Protein AF-A0A7M5X649-F1 (afdb_monomer)

InterPro domains:
  IPR000626 Ubiquitin-like domain [PF00240] (3-74)
  IPR000626 Ubiquitin-like domain [PS50053] (1-76)
  IPR000626 Ubiquitin-like domain [SM00213] (1-72)
  IPR019956 Ubiquitin domain [PR00348] (11-31)
  IPR019956 Ubiquitin domain [PR00348] (32-52)
  IPR019956 Ubiquitin domain [PR00348] (53-74)
  IPR029071 Ubiquitin-like domain superfamily [SSF54236] (1-75)
  IPR050158 Ubiquitin and ubiquitin-like [PTHR10666] (1-77)

Secondary structure (DSSP, 8-state):
-EEEEEETTS-EEEEE--TT-BHHHHHHHHHHHH---GGGEEEEETTEEPPTT-BTTTTT--TT-EEEEEEPP--S-SS-----TTSHHHHHHHTSSGGG----HHHHHHHHHHSTT--SS---EEEE-GGGT--HHHHHHHHHHHHHHHHHHHHHSPTT---SEEEEEE-TTHHHHHHS-SSHHHHHHTTSSS-GGG-EEEEEEE---S--EEEE---TT-S-EEEEE-S-TTSSEE--EEEEETTTEEE-----TTEEEEESS-EEEE--EEES-EEEEEEE-TT--TTS-GGGEEESSTTSHHHHHHHHS-TT-

Solvent-accessible surface area (backbone atoms only — not comparable to full-atom values): 17734 Å² total; per-residue (Å²): 80,45,32,33,40,33,38,88,88,68,54,73,46,82,45,82,47,57,55,78,38,32,45,53,57,55,36,48,55,44,23,77,74,68,70,46,59,50,89,32,56,38,47,32,46,96,93,37,74,68,55,77,87,36,35,35,49,79,75,66,52,49,70,74,35,70,34,34,43,42,69,47,72,65,75,83,60,80,64,67,56,92,70,68,62,85,42,64,76,49,35,55,27,57,63,18,66,69,90,81,67,91,70,62,62,69,57,52,53,51,51,47,74,68,34,72,76,56,51,88,70,84,74,70,42,78,45,80,48,36,66,81,69,50,43,73,58,36,37,49,44,55,51,50,51,49,52,51,54,51,52,51,49,60,74,75,45,64,90,92,67,80,71,44,56,39,36,32,43,49,47,92,65,42,58,26,72,63,50,70,41,85,57,47,62,60,56,61,30,66,73,43,94,56,70,53,89,62,45,41,40,32,45,34,36,36,40,48,52,89,28,47,44,69,80,42,37,62,55,90,62,39,74,41,44,33,36,39,27,52,47,43,57,85,62,34,41,31,54,40,58,34,37,44,44,85,92,68,39,81,40,69,71,88,48,47,41,28,21,35,38,36,36,38,28,58,31,30,28,26,15,9,24,71,39,51,63,51,42,34,38,35,39,36,45,69,72,48,65,86,61,70,52,67,90,40,48,45,62,44,72,84,63,61,46,58,59,61,48,59,74,66,58,63,88,89,106

Organism: NCBI:txid252671

Nearest PDB structures (foldseek):
  7ooj-assembly1_A  TM=9.931E-01  e=3.220E-10  Homo sapiens
  2o6v-assembly3_D-2  TM=9.736E-01  e=3.421E-10  Homo sapiens
  5oe7-assembly1_B  TM=6.272E-01  e=1.300E-10  Homo sapiens
  6kbe-assembly1_G  TM=6.513E-01  e=2.240E-10  Homo sapiens
  4ksl-assembly11_V  TM=6.203E-01  e=4.628E-10  Homo sapiens

Sequence (317 aa):
MEIFIKTLTGKTIPLSVNPRNEVDDVKEMIFEKERTPVEIQRLVFAGKQLESGRTLSYYGIKDASTLHLVLRLRGMISNFSEYDISDPLIAFLMKGDVDSVEISEELLKKKMRECEGYLENSTLKFEHTGIKMLALREKRKLMGVADCVFSLQQIQGKPGSIRQDIKILLPNGSLQKITGSNTIEAKLKSHHSEPPEDLKVVLRRTAPTDGCLPWHVDGYYSRATVQYTLNDDREYKGGRLCFYTEDLGLYVPRRPAGTLSIHTKEMHGVSRLISGVRYVLFVVEPTNDLGGTTENIVDLASNNMLQSMLATMDDNI

Foldseek 3Di:
DWEWEAEPVGDIDIDDDDQFDWPQNVLVVCCVVPVDDSVQWFKAFPNDTGDGPDGNVNVVNDPHYYIYTDGRPPPQFDAFDDDPCVPLQFVCQQVQANPPDDDDLVSVVVVLVVAPPADQDWPKDKDQCDPVQADLVLLVLLVLVVVVVLVVCVVVDDPPPRRQKAKEWQPPCLSCLRRVDPCNLVVQQVPDPDDSVQKIKIKMKGFFHNGKFGWHWPDPQWQKKKKAWSAAPVQWTGQWKWWAHPVPGIDTDGHHHRMIIMGGGTTIMGGGTHGGMTIMMIITGPSDCVSPDVSRYHYCVPPVVSVVSSVVPPPPD

pLDDT: mean 85.0, std 13.7, range [31.5, 98.12]

Structure (mmCIF, N/CA/C/O backbone):
data_AF-A0A7M5X649-F1
#
_entry.id   AF-A0A7M5X649-F1
#
loop_
_atom_site.group_PDB
_atom_site.id
_atom_site.type_symbol
_atom_site.label_atom_id
_atom_site.label_alt_id
_atom_site.label_comp_id
_atom_site.label_asym_id
_atom_site.label_entity_id
_atom_site.label_seq_id
_atom_site.pdbx_PDB_ins_code
_atom_site.Cartn_x
_atom_site.Cartn_y
_atom_site.Cartn_z
_atom_site.occupancy
_atom_site.B_iso_or_equiv
_atom_site.auth_seq_id
_atom_site.auth_comp_id
_atom_site.auth_asym_id
_atom_site.auth_atom_id
_atom_site.pdbx_PDB_model_num
ATOM 1 N N . MET A 1 1 ? 34.781 10.071 -16.970 1.00 94.69 1 MET A N 1
ATOM 2 C CA . MET A 1 1 ? 34.322 10.530 -18.296 1.00 94.69 1 MET A CA 1
ATOM 3 C C . MET A 1 1 ? 33.028 11.283 -18.089 1.00 94.69 1 MET A C 1
ATOM 5 O O . MET A 1 1 ? 32.312 10.958 -17.147 1.00 94.69 1 MET A O 1
ATOM 9 N N . GLU A 1 2 ? 32.744 12.283 -18.907 1.00 96.75 2 GLU A N 1
ATOM 10 C CA . GLU A 1 2 ? 31.484 13.018 -18.840 1.00 96.75 2 GLU A CA 1
ATOM 11 C C . GLU A 1 2 ? 30.515 12.484 -19.895 1.00 96.75 2 GLU A C 1
ATOM 13 O O . GLU A 1 2 ? 30.897 12.255 -21.040 1.00 96.75 2 GLU A O 1
ATOM 18 N N . ILE A 1 3 ? 29.264 12.252 -19.507 1.00 98.12 3 ILE A N 1
ATOM 19 C CA . ILE A 1 3 ? 28.178 11.889 -20.422 1.00 98.12 3 ILE A CA 1
ATOM 20 C C . ILE A 1 3 ? 27.003 12.845 -20.237 1.00 98.12 3 ILE A C 1
ATOM 22 O O . ILE A 1 3 ? 26.853 13.490 -19.197 1.00 98.12 3 ILE A O 1
ATOM 26 N N . PHE A 1 4 ? 26.135 12.899 -21.241 1.00 97.75 4 PHE A N 1
ATOM 27 C CA . PHE A 1 4 ? 24.986 13.791 -21.261 1.00 97.75 4 PHE A CA 1
ATOM 28 C C . PHE A 1 4 ? 23.685 13.001 -21.274 1.00 97.75 4 PHE A C 1
ATOM 30 O O . PHE A 1 4 ? 23.472 12.151 -22.135 1.00 97.75 4 PHE A O 1
ATOM 37 N N . ILE A 1 5 ? 22.783 13.309 -20.346 1.00 97.69 5 ILE A N 1
ATOM 38 C CA . ILE A 1 5 ? 21.436 12.744 -20.316 1.00 97.69 5 ILE A CA 1
ATOM 39 C C . ILE A 1 5 ? 20.467 13.763 -20.901 1.00 97.69 5 ILE A C 1
ATOM 41 O O . ILE A 1 5 ? 20.282 14.845 -20.344 1.00 97.69 5 ILE A O 1
ATOM 45 N N . LYS A 1 6 ? 19.837 13.428 -22.025 1.00 96.62 6 LYS A N 1
ATOM 46 C CA . LYS A 1 6 ? 18.843 14.273 -22.684 1.00 96.62 6 LYS A CA 1
ATOM 47 C C . LYS A 1 6 ? 17.435 13.781 -22.378 1.00 96.62 6 LYS A C 1
ATOM 49 O O . LYS A 1 6 ? 17.071 12.657 -22.715 1.00 96.62 6 LYS A O 1
ATOM 54 N N . THR A 1 7 ? 16.639 14.641 -21.761 1.00 91.00 7 THR A N 1
ATOM 55 C CA . THR A 1 7 ? 15.225 14.384 -21.452 1.00 91.00 7 THR A CA 1
ATOM 56 C C . THR A 1 7 ? 14.327 14.613 -22.674 1.00 91.00 7 THR A C 1
ATOM 58 O O . THR A 1 7 ? 14.724 15.270 -23.642 1.00 91.00 7 THR A O 1
ATOM 61 N N . LEU A 1 8 ? 13.081 14.128 -22.616 1.00 84.00 8 LEU A N 1
ATOM 62 C CA . LEU A 1 8 ? 12.069 14.359 -23.659 1.00 84.00 8 LEU A CA 1
ATOM 63 C C . LEU A 1 8 ? 11.708 15.842 -23.853 1.00 84.00 8 LEU A C 1
ATOM 65 O O . LEU A 1 8 ? 11.335 16.235 -24.952 1.00 84.00 8 LEU A O 1
ATOM 69 N N . THR A 1 9 ? 11.852 16.674 -22.817 1.00 82.94 9 THR A N 1
ATOM 70 C CA . THR A 1 9 ? 11.620 18.128 -22.897 1.00 82.94 9 THR A CA 1
ATOM 71 C C . THR A 1 9 ? 12.809 18.887 -23.492 1.00 82.94 9 THR A C 1
ATOM 73 O O . THR A 1 9 ? 12.759 20.105 -23.635 1.00 82.94 9 THR A O 1
ATOM 76 N N . GLY A 1 10 ? 13.891 18.183 -23.840 1.00 85.88 10 GLY A N 1
ATOM 77 C CA . GLY A 1 10 ? 15.094 18.765 -24.429 1.00 85.88 10 GLY A CA 1
ATOM 78 C C . GLY A 1 10 ? 16.124 19.266 -23.416 1.00 85.88 10 GLY A C 1
ATOM 79 O O . GLY A 1 10 ? 17.194 19.698 -23.840 1.00 85.88 10 GLY A O 1
ATOM 80 N N . LYS A 1 11 ? 15.862 19.166 -22.102 1.00 92.44 11 LYS A N 1
ATOM 81 C CA . LYS A 1 11 ? 16.860 19.457 -21.057 1.00 92.44 11 LYS A CA 1
ATOM 82 C C . LYS A 1 11 ? 18.006 18.443 -21.122 1.00 92.44 11 LYS A C 1
ATOM 84 O O . LYS A 1 11 ? 17.744 17.240 -21.203 1.00 92.44 11 LYS A O 1
ATOM 89 N N . THR A 1 12 ? 19.241 18.936 -21.029 1.00 95.75 12 THR A N 1
ATOM 90 C CA . THR A 1 12 ? 20.475 18.138 -20.989 1.00 95.75 12 THR A CA 1
ATOM 91 C C . THR A 1 12 ? 21.100 18.207 -19.599 1.00 95.75 12 THR A C 1
ATOM 93 O O . THR A 1 12 ? 21.300 19.298 -19.069 1.00 95.75 12 THR A O 1
ATOM 96 N N . ILE A 1 13 ? 21.416 17.053 -19.016 1.00 95.62 13 ILE A N 1
ATOM 97 C CA . ILE A 1 13 ? 21.981 16.917 -17.670 1.00 95.62 13 ILE A CA 1
ATOM 98 C C . ILE A 1 13 ? 23.378 16.289 -17.792 1.00 95.62 13 ILE A C 1
ATOM 100 O O . ILE A 1 13 ? 23.480 15.168 -18.297 1.00 95.62 13 ILE A O 1
ATOM 104 N N . PRO A 1 14 ? 24.453 16.969 -17.356 1.00 96.69 14 PRO A N 1
ATOM 105 C CA . PRO A 1 14 ? 25.799 16.403 -17.373 1.00 96.69 14 PRO A CA 1
ATOM 106 C C . PRO A 1 14 ? 26.027 15.477 -16.171 1.00 96.69 14 PRO A C 1
ATOM 108 O O . PRO A 1 14 ? 25.720 15.840 -15.025 1.00 96.69 14 PRO A O 1
ATOM 111 N N . LEU A 1 15 ? 26.594 14.295 -16.422 1.00 97.12 15 LEU A N 1
ATOM 112 C CA . LEU A 1 15 ? 26.977 13.313 -15.405 1.00 97.12 15 LEU A CA 1
ATOM 113 C C . LEU A 1 15 ? 28.445 12.912 -15.554 1.00 97.12 15 LEU A C 1
ATOM 115 O O . LEU A 1 15 ? 28.897 12.566 -16.645 1.00 97.12 15 LEU A O 1
ATOM 119 N N . SER A 1 16 ? 29.166 12.903 -14.433 1.00 96.38 16 SER A N 1
ATOM 120 C CA . SER A 1 16 ? 30.518 12.352 -14.355 1.00 96.38 16 SER A CA 1
ATOM 121 C C . SER A 1 16 ? 30.424 10.879 -13.976 1.00 96.38 16 SER A C 1
ATOM 123 O O . SER A 1 16 ? 29.965 10.552 -12.886 1.00 96.38 16 SER A O 1
ATOM 125 N N . VAL A 1 17 ? 30.831 10.001 -14.889 1.00 96.25 17 VAL A N 1
ATOM 126 C CA . VAL A 1 17 ? 30.685 8.545 -14.761 1.00 96.25 17 VAL A CA 1
ATOM 127 C C . VAL A 1 17 ? 32.008 7.821 -15.019 1.00 96.25 17 VAL A C 1
ATOM 129 O O . VAL A 1 17 ? 32.941 8.341 -15.649 1.00 96.25 17 VAL A O 1
ATOM 132 N N . ASN A 1 18 ? 32.089 6.578 -14.561 1.00 95.69 18 ASN A N 1
ATOM 133 C CA . ASN A 1 18 ? 33.138 5.620 -14.882 1.00 95.69 18 ASN A CA 1
ATOM 134 C C . ASN A 1 18 ? 32.638 4.652 -15.976 1.00 95.69 18 ASN A C 1
ATOM 136 O O . ASN A 1 18 ? 31.509 4.185 -15.885 1.00 95.69 18 ASN A O 1
ATOM 140 N N . PRO A 1 19 ? 33.447 4.269 -16.986 1.00 93.88 19 PRO A N 1
ATOM 141 C CA . PRO A 1 19 ? 33.065 3.232 -17.955 1.00 93.88 19 PRO A CA 1
ATOM 142 C C . PRO A 1 19 ? 32.625 1.891 -17.343 1.00 93.88 19 PRO A C 1
ATOM 144 O O . PRO A 1 19 ? 31.923 1.122 -17.997 1.00 93.88 19 PRO A O 1
ATOM 147 N N . ARG A 1 20 ? 33.065 1.594 -16.113 1.00 94.38 20 ARG A N 1
ATOM 148 C CA . ARG A 1 20 ? 32.669 0.406 -15.347 1.00 94.38 20 ARG A CA 1
ATOM 149 C C . ARG A 1 20 ? 31.361 0.571 -14.582 1.00 94.38 20 ARG A C 1
ATOM 151 O O . ARG A 1 20 ? 30.883 -0.435 -14.080 1.00 94.38 20 ARG A O 1
ATOM 158 N N . ASN A 1 21 ? 30.814 1.785 -14.488 1.00 93.94 21 ASN A N 1
ATOM 159 C CA . ASN A 1 21 ? 29.506 1.964 -13.876 1.00 93.94 21 ASN A CA 1
ATOM 160 C C . ASN A 1 21 ? 28.467 1.142 -14.622 1.00 93.94 21 ASN A C 1
ATOM 162 O O . ASN A 1 21 ? 28.501 1.035 -15.856 1.00 93.94 21 ASN A O 1
ATOM 166 N N . GLU A 1 22 ? 27.560 0.575 -13.849 1.00 94.44 22 GLU A N 1
ATOM 167 C CA . GLU A 1 22 ? 26.392 -0.107 -14.360 1.00 94.44 22 GLU A CA 1
ATOM 168 C C . GLU A 1 22 ? 25.309 0.905 -14.733 1.00 94.44 22 GLU A C 1
ATOM 170 O O . GLU A 1 22 ? 25.333 2.078 -14.354 1.00 94.44 22 GLU A O 1
ATOM 175 N N . VAL A 1 23 ? 24.347 0.454 -15.530 1.00 94.31 23 VAL A N 1
ATOM 176 C CA . VAL A 1 23 ? 23.188 1.265 -15.913 1.00 94.31 23 VAL A CA 1
ATOM 177 C C . VAL A 1 23 ? 22.416 1.748 -14.684 1.00 94.31 23 VAL A C 1
ATOM 179 O O . VAL A 1 23 ? 21.881 2.856 -14.714 1.00 94.31 23 VAL A O 1
ATOM 182 N N . ASP A 1 24 ? 22.379 0.958 -13.612 1.00 89.88 24 ASP A N 1
ATOM 183 C CA . ASP A 1 24 ? 21.670 1.314 -12.384 1.00 89.88 24 ASP A CA 1
ATOM 184 C C . ASP A 1 24 ? 22.381 2.441 -11.616 1.00 89.88 24 ASP A C 1
ATOM 186 O O . ASP A 1 24 ? 21.712 3.405 -11.246 1.00 89.88 24 ASP A O 1
ATOM 190 N N . ASP A 1 25 ? 23.722 2.442 -11.553 1.00 92.12 25 ASP A N 1
ATOM 191 C CA . ASP A 1 25 ? 24.506 3.564 -11.002 1.00 92.12 25 ASP A CA 1
ATOM 192 C C . ASP A 1 25 ? 24.158 4.892 -11.699 1.00 92.12 25 ASP A C 1
ATOM 194 O O . ASP A 1 25 ? 23.991 5.938 -11.072 1.00 92.12 25 ASP A O 1
ATOM 198 N N . VAL A 1 26 ? 24.036 4.874 -13.033 1.00 95.94 26 VAL A N 1
ATOM 199 C CA . VAL A 1 26 ? 23.710 6.087 -13.800 1.00 95.94 26 VAL A CA 1
ATOM 200 C C . VAL A 1 26 ? 22.294 6.566 -13.500 1.00 95.94 26 VAL A C 1
ATOM 202 O O . VAL A 1 26 ? 22.069 7.774 -13.403 1.00 95.94 26 VAL A O 1
ATOM 205 N N . LYS A 1 27 ? 21.335 5.650 -13.334 1.00 92.88 27 LYS A N 1
ATOM 206 C CA . LYS A 1 27 ? 19.970 6.027 -12.952 1.00 92.88 27 LYS A CA 1
ATOM 207 C C . LYS A 1 27 ? 19.920 6.625 -11.544 1.00 92.88 27 LYS A C 1
ATOM 209 O O . LYS A 1 27 ? 19.175 7.584 -11.328 1.00 92.88 27 LYS A O 1
ATOM 214 N N . GLU A 1 28 ? 20.714 6.114 -10.604 1.00 87.06 28 GLU A N 1
ATOM 215 C CA . GLU A 1 28 ? 20.843 6.694 -9.261 1.00 87.06 28 GLU A CA 1
ATOM 216 C C . GLU A 1 28 ? 21.389 8.124 -9.322 1.00 87.06 28 GLU A C 1
ATOM 218 O O . GLU A 1 28 ? 20.784 9.037 -8.760 1.00 87.06 28 GLU A O 1
ATOM 223 N N . MET A 1 29 ? 22.439 8.371 -10.111 1.00 93.50 29 MET A N 1
ATOM 224 C CA . MET A 1 29 ? 22.968 9.728 -10.312 1.00 93.50 29 MET A CA 1
ATOM 225 C C . MET A 1 29 ? 21.927 10.688 -10.917 1.00 93.50 29 MET A C 1
ATOM 227 O O . MET A 1 29 ? 21.886 11.875 -10.582 1.00 93.50 29 MET A O 1
ATOM 231 N N . ILE A 1 30 ? 21.062 10.196 -11.812 1.00 92.69 30 ILE A N 1
ATOM 232 C CA . ILE A 1 30 ? 19.936 10.980 -12.345 1.00 92.69 30 ILE A CA 1
ATOM 233 C C . ILE A 1 30 ? 18.910 11.267 -11.243 1.00 92.69 30 ILE A C 1
ATOM 235 O O . ILE A 1 30 ? 18.407 12.388 -11.170 1.00 92.69 30 ILE A O 1
ATOM 239 N N . PHE A 1 31 ? 18.605 10.300 -10.373 1.00 80.94 31 PHE A N 1
ATOM 240 C CA . PHE A 1 31 ? 17.708 10.512 -9.237 1.00 80.94 31 PHE A CA 1
ATOM 241 C C . PHE A 1 31 ? 18.257 11.572 -8.275 1.00 80.94 31 PHE A C 1
ATOM 243 O O . PHE A 1 31 ? 17.518 12.470 -7.875 1.00 80.94 31 PHE A O 1
ATOM 250 N N . GLU A 1 32 ? 19.547 11.537 -7.953 1.00 79.38 32 GLU A N 1
ATOM 251 C CA . GLU A 1 32 ? 20.173 12.538 -7.084 1.00 79.38 32 GLU A CA 1
ATOM 252 C C . GLU A 1 32 ? 20.045 13.960 -7.646 1.00 79.38 32 GLU A C 1
ATOM 254 O O . GLU A 1 32 ? 19.743 14.899 -6.902 1.00 79.38 32 GLU A O 1
ATOM 259 N N . LYS A 1 33 ? 20.228 14.124 -8.964 1.00 87.00 33 LYS A N 1
ATOM 260 C CA . LYS A 1 33 ? 20.190 15.439 -9.622 1.00 87.00 33 LYS A CA 1
ATOM 261 C C . LYS A 1 33 ? 18.788 15.942 -9.938 1.00 87.00 33 LYS A C 1
ATOM 263 O O . LYS A 1 33 ? 18.499 17.119 -9.744 1.00 87.00 33 LYS A O 1
ATOM 268 N N . GLU A 1 34 ? 17.929 15.074 -10.453 1.00 84.75 34 GLU A N 1
ATOM 269 C CA . GLU A 1 34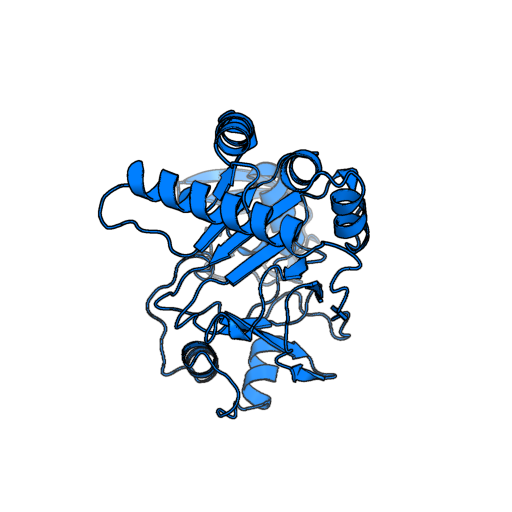 ? 16.630 15.455 -11.017 1.00 84.75 34 GLU A CA 1
ATOM 270 C C . GLU A 1 34 ? 15.448 14.985 -10.172 1.00 84.75 34 GLU A C 1
ATOM 272 O O . GLU A 1 34 ? 14.305 15.282 -10.512 1.00 84.75 34 GLU A O 1
ATOM 277 N N . ARG A 1 35 ? 15.694 14.224 -9.097 1.00 83.50 35 ARG A N 1
ATOM 278 C CA . ARG A 1 35 ? 14.656 13.617 -8.243 1.00 83.50 35 ARG A CA 1
ATOM 279 C C . ARG A 1 35 ? 13.652 12.765 -9.025 1.00 83.50 35 ARG A C 1
ATOM 281 O O . ARG A 1 35 ? 12.520 12.577 -8.596 1.00 83.50 35 ARG A O 1
ATOM 288 N N . THR A 1 36 ? 14.076 12.240 -10.175 1.00 76.81 36 THR A N 1
ATOM 289 C CA . THR A 1 36 ? 13.289 11.321 -11.002 1.00 76.81 36 THR A CA 1
ATOM 290 C C . THR A 1 36 ? 13.522 9.894 -10.505 1.00 76.81 36 THR A C 1
ATOM 292 O O . THR A 1 36 ? 14.663 9.439 -10.574 1.00 76.81 36 THR A O 1
ATOM 295 N N . PRO A 1 37 ? 12.499 9.174 -10.017 1.00 79.00 37 PRO A N 1
ATOM 296 C CA . PRO A 1 37 ? 12.681 7.827 -9.474 1.00 79.00 37 PRO A CA 1
ATOM 297 C C . PRO A 1 37 ? 13.295 6.848 -10.485 1.00 79.00 37 PRO A C 1
ATOM 299 O O . PRO A 1 37 ? 12.891 6.830 -11.647 1.00 79.00 37 PRO A O 1
ATOM 302 N N . VAL A 1 38 ? 14.287 6.062 -10.059 1.00 79.94 38 VAL A N 1
ATOM 303 C CA . VAL A 1 38 ? 15.105 5.147 -10.889 1.00 79.94 38 VAL A CA 1
ATOM 304 C C . VAL A 1 38 ? 14.250 4.194 -11.731 1.00 79.94 38 VAL A C 1
ATOM 306 O O . VAL A 1 38 ? 14.542 3.952 -12.901 1.00 79.94 38 VAL A O 1
ATOM 309 N N . GLU A 1 39 ? 13.151 3.707 -11.169 1.00 71.56 39 GLU A N 1
ATOM 310 C CA . GLU A 1 39 ? 12.237 2.730 -11.760 1.00 71.56 39 GLU A CA 1
ATOM 311 C C . GLU A 1 39 ? 11.442 3.273 -12.955 1.00 71.56 39 GLU A C 1
ATOM 313 O O . GLU A 1 39 ? 11.084 2.524 -13.872 1.00 71.56 39 GLU A O 1
ATOM 318 N N . ILE A 1 40 ? 11.197 4.587 -12.987 1.00 77.56 40 ILE A N 1
ATOM 319 C CA . ILE A 1 40 ? 10.569 5.229 -14.143 1.00 77.56 40 ILE A CA 1
ATOM 320 C C . ILE A 1 40 ? 11.603 5.660 -15.179 1.00 77.56 40 ILE A C 1
ATOM 322 O O . ILE A 1 40 ? 11.228 6.100 -16.262 1.00 77.56 40 ILE A O 1
ATOM 326 N N . GLN A 1 41 ? 12.900 5.523 -14.907 1.00 87.44 41 GLN A N 1
ATOM 327 C CA . GLN A 1 41 ? 13.933 5.895 -15.861 1.00 87.44 41 GLN A CA 1
ATOM 328 C C . GLN A 1 41 ? 14.178 4.772 -16.870 1.00 87.44 41 GLN A C 1
ATOM 330 O O . GLN A 1 41 ? 14.621 3.670 -16.544 1.00 87.44 41 GLN A O 1
ATOM 335 N N . ARG A 1 42 ? 13.954 5.072 -18.148 1.00 92.56 42 ARG A N 1
ATOM 336 C CA . ARG A 1 42 ? 14.418 4.258 -19.271 1.00 92.56 42 ARG A CA 1
ATOM 337 C C . ARG A 1 42 ? 15.526 5.011 -19.991 1.00 92.56 42 ARG A C 1
ATOM 339 O O . ARG A 1 42 ? 15.277 6.018 -20.649 1.00 92.56 42 ARG A O 1
ATOM 346 N N . LEU A 1 43 ? 16.743 4.489 -19.889 1.00 95.88 43 LEU A N 1
ATOM 347 C CA . LEU A 1 43 ? 17.886 5.004 -20.632 1.00 95.88 43 LEU A CA 1
ATOM 348 C C . LEU A 1 43 ? 17.968 4.329 -21.999 1.00 95.88 43 LEU A C 1
ATOM 350 O O . LEU A 1 43 ? 17.873 3.105 -22.110 1.00 95.88 43 LEU A O 1
ATOM 354 N N . VAL A 1 44 ? 18.125 5.143 -23.040 1.00 96.19 44 VAL A N 1
ATOM 355 C CA . VAL A 1 44 ? 18.257 4.698 -24.429 1.00 96.19 44 VAL A CA 1
ATOM 356 C C . VAL A 1 44 ? 19.535 5.276 -25.024 1.00 96.19 44 VAL A C 1
ATOM 358 O O . VAL A 1 44 ? 19.771 6.482 -24.955 1.00 96.19 44 VAL A O 1
ATOM 361 N N . PHE A 1 45 ? 20.342 4.424 -25.648 1.00 97.06 45 PHE A N 1
ATOM 362 C CA . PHE A 1 45 ? 21.555 4.816 -26.362 1.00 97.06 45 PHE A CA 1
ATOM 363 C C . PHE A 1 45 ? 21.614 4.113 -27.716 1.00 97.06 45 PHE A C 1
ATOM 365 O O . PHE A 1 45 ? 21.352 2.915 -27.803 1.00 97.06 45 PHE A O 1
ATOM 372 N N . ALA A 1 46 ? 21.926 4.857 -28.782 1.00 93.62 46 ALA A N 1
ATOM 373 C CA . ALA A 1 46 ? 22.000 4.331 -30.152 1.00 93.62 46 ALA A CA 1
ATOM 374 C C . ALA A 1 46 ? 20.773 3.479 -30.563 1.00 93.62 46 ALA A C 1
ATOM 376 O O . ALA A 1 46 ? 20.902 2.435 -31.199 1.00 93.62 46 ALA A O 1
ATOM 377 N N . GLY A 1 47 ? 19.572 3.902 -30.150 1.00 89.69 47 GLY A N 1
ATOM 378 C CA . GLY A 1 47 ? 18.314 3.201 -30.436 1.00 89.69 47 GLY A CA 1
ATOM 379 C C . GLY A 1 47 ? 18.056 1.942 -29.598 1.00 89.69 47 GLY A C 1
ATOM 380 O O . GLY A 1 47 ? 17.035 1.291 -29.799 1.00 89.69 47 GLY A O 1
ATOM 381 N N . LYS A 1 48 ? 18.934 1.597 -28.648 1.00 91.44 48 LYS A N 1
ATOM 382 C CA . LYS A 1 48 ? 18.774 0.448 -27.747 1.00 91.44 48 LYS A CA 1
ATOM 383 C C . LYS A 1 48 ? 18.463 0.902 -26.328 1.00 91.44 48 LYS A C 1
ATOM 385 O O . LYS A 1 48 ? 19.111 1.807 -25.804 1.00 91.44 48 LYS A O 1
ATOM 390 N N . GLN A 1 49 ? 17.484 0.252 -25.703 1.00 91.38 49 GLN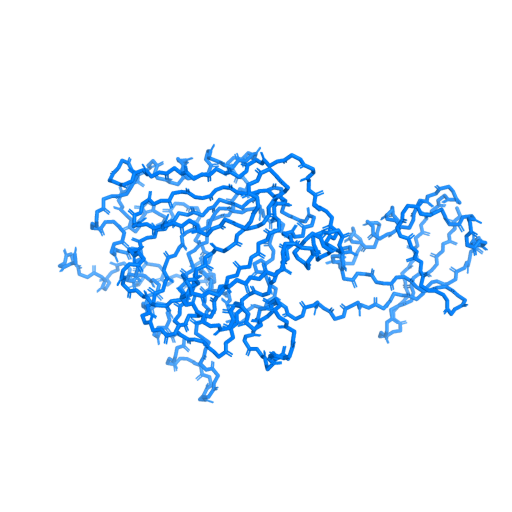 A N 1
ATOM 391 C CA . GLN A 1 49 ? 17.258 0.387 -24.268 1.00 91.38 49 GLN A CA 1
ATOM 392 C C . GLN A 1 49 ? 18.422 -0.262 -23.515 1.00 91.38 49 GLN A C 1
ATOM 394 O O . GLN A 1 49 ? 18.844 -1.366 -23.856 1.00 91.38 49 GLN A O 1
ATOM 399 N N . LEU A 1 50 ? 18.923 0.432 -22.498 1.00 94.12 50 LEU A N 1
ATOM 400 C CA . LEU A 1 50 ? 19.948 -0.099 -21.614 1.00 94.12 50 LEU A CA 1
ATOM 401 C C . LEU A 1 50 ? 19.312 -1.005 -20.549 1.00 94.12 50 LEU A C 1
ATOM 403 O O . LEU A 1 50 ? 18.251 -0.689 -20.004 1.00 94.12 50 LEU A O 1
ATOM 407 N N . GLU A 1 51 ? 19.955 -2.134 -20.276 1.00 87.00 51 GLU A N 1
ATOM 408 C CA . GLU A 1 51 ? 19.519 -3.156 -19.324 1.00 87.00 51 GLU A CA 1
ATOM 409 C C . GLU A 1 51 ? 20.246 -2.981 -17.988 1.00 87.00 51 GLU A C 1
ATOM 411 O O . GLU A 1 51 ? 21.422 -2.615 -17.958 1.00 87.00 51 GLU A O 1
ATOM 416 N N . SER A 1 52 ? 19.545 -3.254 -16.888 1.00 83.56 52 SER A N 1
ATOM 417 C CA . SER A 1 52 ? 20.127 -3.290 -15.541 1.00 83.56 52 SER A CA 1
ATOM 418 C C . SER A 1 52 ? 21.234 -4.349 -15.436 1.00 83.56 52 SER A C 1
ATOM 420 O O . SER A 1 52 ? 21.228 -5.339 -16.172 1.00 83.56 52 SER A O 1
ATOM 422 N N . GLY A 1 53 ? 22.225 -4.115 -14.572 1.00 81.38 53 GLY A N 1
ATOM 423 C CA . GLY A 1 53 ? 23.396 -4.996 -14.418 1.00 81.38 53 GLY A CA 1
ATOM 424 C C . GLY A 1 53 ? 24.409 -4.999 -15.580 1.00 81.38 53 GLY A C 1
ATOM 425 O O . GLY A 1 53 ? 25.360 -5.782 -15.582 1.00 81.38 53 GLY A O 1
ATOM 426 N N . ARG A 1 54 ? 24.228 -4.165 -16.616 1.00 92.25 54 ARG A N 1
ATOM 427 C CA . ARG A 1 54 ? 25.198 -3.996 -17.716 1.00 92.25 54 ARG A CA 1
ATOM 428 C C . ARG A 1 54 ? 26.014 -2.725 -17.524 1.00 92.25 54 ARG A C 1
ATOM 430 O O . ARG A 1 54 ? 25.481 -1.698 -17.120 1.00 92.25 54 ARG A O 1
ATOM 437 N N . THR A 1 55 ? 27.298 -2.770 -17.873 1.00 96.25 55 THR A N 1
ATOM 438 C CA . THR A 1 55 ? 28.188 -1.607 -17.760 1.00 96.25 55 THR A CA 1
ATOM 439 C C . THR A 1 55 ? 28.027 -0.631 -18.924 1.00 96.25 55 THR A C 1
ATOM 441 O O . THR A 1 55 ? 27.631 -1.000 -20.032 1.00 96.25 55 THR A O 1
ATOM 444 N N . LEU A 1 56 ? 28.428 0.626 -18.726 1.00 97.06 56 LEU A N 1
ATOM 445 C CA . LEU A 1 56 ? 28.499 1.611 -19.812 1.00 97.06 56 LEU A CA 1
ATOM 446 C C . LEU A 1 56 ? 29.446 1.169 -20.937 1.00 97.06 56 LEU A C 1
ATOM 448 O O . LEU A 1 56 ? 29.138 1.333 -22.121 1.00 97.06 56 LEU A O 1
ATOM 452 N N . SER A 1 57 ? 30.573 0.551 -20.578 1.00 95.44 57 SER A N 1
ATOM 453 C CA . SER A 1 57 ? 31.535 0.006 -21.539 1.00 95.44 57 SER A CA 1
ATOM 454 C C . SER A 1 57 ? 30.955 -1.110 -22.411 1.00 95.44 57 SER A C 1
ATOM 456 O O . SER A 1 57 ? 31.297 -1.176 -23.591 1.00 95.44 57 SER A O 1
ATOM 458 N N . TYR A 1 58 ? 30.045 -1.937 -21.881 1.00 94.88 58 TYR A N 1
ATOM 459 C CA . TYR A 1 58 ? 29.360 -2.988 -22.642 1.00 94.88 58 TYR A CA 1
ATOM 460 C C . TYR A 1 58 ? 28.549 -2.410 -23.810 1.00 94.88 58 TYR A C 1
ATOM 462 O O . TYR A 1 58 ? 28.551 -2.960 -24.909 1.00 94.88 58 TYR A O 1
ATOM 470 N N . TYR A 1 59 ? 27.921 -1.252 -23.602 1.00 95.44 59 TYR A N 1
ATOM 471 C CA . TYR A 1 59 ? 27.185 -0.532 -24.643 1.00 95.44 59 TYR A CA 1
ATOM 472 C C . TYR A 1 59 ? 28.065 0.371 -25.518 1.00 95.44 59 TYR A C 1
ATOM 474 O O . TYR A 1 59 ? 27.551 1.057 -26.402 1.00 95.44 59 TYR A O 1
ATOM 482 N N . GLY A 1 60 ? 29.382 0.391 -25.291 1.00 95.50 60 GLY A N 1
ATOM 483 C CA . GLY A 1 60 ? 30.309 1.256 -26.018 1.00 95.50 60 GLY A CA 1
ATOM 484 C C . GLY A 1 60 ? 30.103 2.746 -25.736 1.00 95.50 60 GLY A C 1
ATOM 485 O O . GLY A 1 60 ? 30.455 3.573 -26.577 1.00 95.50 60 GLY A O 1
ATOM 486 N N . ILE A 1 61 ? 29.531 3.092 -24.578 1.00 97.44 61 ILE A N 1
ATOM 487 C CA . ILE A 1 61 ? 29.325 4.478 -24.150 1.00 97.44 61 ILE A CA 1
ATOM 488 C C . ILE A 1 61 ? 30.683 5.075 -23.772 1.00 97.44 61 ILE A C 1
ATOM 490 O O . ILE A 1 61 ? 31.433 4.510 -22.973 1.00 97.44 61 ILE A O 1
ATOM 494 N N . LYS A 1 62 ? 31.005 6.216 -24.381 1.00 95.62 62 LYS A N 1
ATOM 495 C CA . LYS A 1 62 ? 32.285 6.924 -24.245 1.00 95.62 62 LYS A CA 1
ATOM 496 C C . LYS A 1 62 ? 32.083 8.321 -23.673 1.00 95.62 62 LYS A C 1
ATOM 498 O O . LYS A 1 62 ? 30.955 8.796 -23.550 1.00 95.62 62 LYS A O 1
ATOM 503 N N . ASP A 1 63 ? 33.193 8.989 -23.394 1.00 96.88 63 ASP A N 1
ATOM 504 C CA . ASP A 1 63 ? 33.209 10.415 -23.089 1.00 96.88 63 ASP A CA 1
ATOM 505 C C . ASP A 1 63 ? 32.420 11.224 -24.135 1.00 96.88 63 ASP A C 1
ATOM 507 O O . ASP A 1 63 ? 32.425 10.896 -25.325 1.00 96.88 63 ASP A O 1
ATOM 511 N N . ALA A 1 64 ? 31.680 12.222 -23.660 1.00 96.06 64 ALA A N 1
ATOM 512 C CA . ALA A 1 64 ? 30.738 13.056 -24.398 1.00 96.06 64 ALA A CA 1
ATOM 513 C C . ALA A 1 64 ? 29.551 12.325 -25.066 1.00 96.06 64 ALA A C 1
ATOM 515 O O . ALA A 1 64 ? 28.813 12.926 -25.853 1.00 96.06 64 ALA A O 1
ATOM 516 N N . SER A 1 65 ? 29.304 11.047 -24.753 1.00 97.44 65 SER A N 1
ATOM 517 C CA . SER A 1 65 ? 28.126 10.337 -25.273 1.00 97.44 65 SER A CA 1
ATOM 518 C C . SER A 1 65 ? 26.828 10.934 -24.732 1.00 97.44 65 SER A C 1
ATOM 520 O O . SER A 1 65 ? 26.742 11.309 -23.563 1.00 97.44 65 SER A O 1
ATOM 522 N N . THR A 1 66 ? 25.795 10.976 -25.576 1.00 97.44 66 THR A N 1
ATOM 523 C CA . THR A 1 66 ? 24.448 11.402 -25.176 1.00 97.44 66 THR A CA 1
ATOM 524 C C . THR A 1 66 ? 23.521 10.199 -25.050 1.00 97.44 66 THR A C 1
ATOM 526 O O . THR A 1 66 ? 23.304 9.477 -26.022 1.00 97.44 66 THR A O 1
ATOM 529 N N . LEU A 1 67 ? 22.956 10.003 -23.863 1.00 97.88 67 LEU A N 1
ATOM 530 C CA . LEU A 1 67 ? 21.899 9.037 -23.585 1.00 97.88 67 LEU A CA 1
ATOM 531 C C . LEU A 1 67 ? 20.562 9.777 -23.530 1.00 97.88 67 LEU A C 1
ATOM 533 O O . LEU A 1 67 ? 20.482 10.911 -23.060 1.00 97.88 67 LEU A O 1
ATOM 537 N N . HIS A 1 68 ? 19.494 9.124 -23.968 1.00 97.00 68 HIS A N 1
ATOM 538 C CA . HIS A 1 68 ? 18.144 9.658 -23.859 1.00 97.00 68 HIS A CA 1
ATOM 539 C C . HIS A 1 68 ? 17.454 9.086 -22.626 1.00 97.00 68 HIS A C 1
ATOM 541 O O . HIS A 1 68 ? 17.317 7.868 -22.502 1.00 97.00 68 HIS A O 1
ATOM 547 N N . LEU A 1 69 ? 17.001 9.970 -21.736 1.00 94.56 69 LEU A N 1
ATOM 548 C CA . LEU A 1 69 ? 16.110 9.620 -20.639 1.00 94.56 69 LEU A CA 1
ATOM 549 C C . LEU A 1 69 ? 14.672 9.709 -21.137 1.00 94.56 69 LEU A C 1
ATOM 551 O O . LEU A 1 69 ? 14.111 10.794 -21.313 1.00 94.56 69 LEU A O 1
ATOM 555 N N . VAL A 1 70 ? 14.085 8.541 -21.350 1.00 91.00 70 VAL A N 1
ATOM 556 C CA . VAL A 1 70 ? 12.653 8.382 -21.557 1.00 91.00 70 VAL A CA 1
ATOM 557 C C . VAL A 1 70 ? 12.072 7.971 -20.218 1.00 91.00 70 VAL A C 1
ATOM 559 O O . VAL A 1 70 ? 12.558 7.034 -19.589 1.00 91.00 70 VAL A O 1
ATOM 562 N N . LEU A 1 71 ? 11.033 8.656 -19.762 1.00 83.88 71 LEU A N 1
ATOM 563 C CA . LEU A 1 71 ? 10.313 8.164 -18.603 1.00 83.88 71 LEU A CA 1
ATOM 564 C C . LEU A 1 71 ? 9.433 7.013 -19.075 1.00 83.88 71 LEU A C 1
ATOM 566 O O . LEU A 1 71 ? 8.629 7.177 -19.996 1.00 83.88 71 LEU A O 1
ATOM 570 N N . ARG A 1 72 ? 9.584 5.839 -18.459 1.00 70.81 72 ARG A N 1
ATOM 571 C CA . ARG A 1 72 ? 8.485 4.883 -18.451 1.00 70.81 72 ARG A CA 1
ATOM 572 C C . ARG A 1 72 ? 7.311 5.672 -17.889 1.00 70.81 72 ARG A C 1
ATOM 574 O O . ARG A 1 72 ? 7.430 6.301 -16.835 1.00 70.81 72 ARG A O 1
ATOM 581 N N . LEU A 1 73 ? 6.187 5.664 -18.604 1.00 48.75 73 LEU A N 1
ATOM 582 C CA . LEU A 1 73 ? 4.927 5.924 -17.929 1.00 48.75 73 LEU A CA 1
ATOM 583 C C . LEU A 1 73 ? 4.984 5.029 -16.698 1.00 48.75 73 LEU A C 1
ATOM 585 O O . LEU A 1 73 ? 5.280 3.837 -16.857 1.00 48.75 73 LEU A O 1
ATOM 589 N N . ARG A 1 74 ? 4.805 5.608 -15.498 1.00 49.34 74 ARG A N 1
ATOM 590 C CA . ARG A 1 74 ? 4.451 4.819 -14.316 1.00 49.34 74 ARG A CA 1
ATOM 591 C C . ARG A 1 74 ? 3.539 3.739 -14.872 1.00 49.34 74 ARG A C 1
ATOM 593 O O . ARG A 1 74 ? 2.560 4.114 -15.527 1.00 49.34 74 ARG A O 1
ATOM 600 N N . GLY A 1 75 ? 3.884 2.450 -14.739 1.00 40.97 75 GLY A N 1
ATOM 601 C CA . GLY A 1 75 ? 2.851 1.430 -14.914 1.00 40.97 75 GLY A CA 1
ATOM 602 C C . GLY A 1 75 ? 1.699 1.989 -14.107 1.00 40.97 75 GLY A C 1
ATOM 603 O O . GLY A 1 75 ? 1.961 2.352 -12.963 1.00 40.97 75 GLY A O 1
ATOM 604 N N . MET A 1 76 ? 0.594 2.351 -14.767 1.00 31.50 76 MET A N 1
ATOM 605 C CA . MET A 1 76 ? -0.364 3.300 -14.212 1.00 31.50 76 MET A CA 1
ATOM 606 C C . MET A 1 76 ? -0.847 2.716 -12.896 1.00 31.50 76 MET A C 1
ATOM 608 O O . MET A 1 76 ? -1.721 1.861 -12.853 1.00 31.50 76 MET A O 1
ATOM 612 N N . ILE A 1 77 ? -0.211 3.128 -11.815 1.00 37.91 77 ILE A N 1
ATOM 613 C CA . ILE A 1 77 ? -0.558 2.753 -10.473 1.00 37.91 77 ILE A CA 1
ATOM 614 C C . ILE A 1 77 ? -0.951 4.078 -9.877 1.00 37.91 77 ILE A C 1
ATOM 616 O O . ILE A 1 77 ? -0.130 4.988 -9.746 1.00 37.91 77 ILE A O 1
ATOM 620 N N . SER A 1 78 ? -2.246 4.133 -9.569 1.00 35.06 78 SER A N 1
ATOM 621 C CA . SER A 1 78 ? -2.959 5.119 -8.753 1.00 35.06 78 SER A CA 1
ATOM 622 C C . SER A 1 78 ? -4.071 5.878 -9.474 1.00 35.06 78 SER A C 1
ATOM 624 O O . SER A 1 78 ? -4.313 7.024 -9.130 1.00 35.06 78 SER A O 1
ATOM 626 N N . ASN A 1 79 ? -4.779 5.267 -10.429 1.00 34.53 79 ASN A N 1
ATOM 627 C CA . ASN A 1 79 ? -6.207 5.527 -10.648 1.00 34.53 79 ASN A CA 1
ATOM 628 C C . ASN A 1 79 ? -6.832 4.297 -11.318 1.00 34.53 79 ASN A C 1
ATOM 630 O O . ASN A 1 79 ? -6.264 3.757 -12.265 1.00 34.53 79 ASN A O 1
ATOM 634 N N . PHE A 1 80 ? -7.988 3.868 -10.817 1.00 41.34 80 PHE A N 1
ATOM 635 C CA . PHE A 1 80 ? -8.836 2.844 -11.428 1.00 41.34 80 PHE A CA 1
ATOM 636 C C . PHE A 1 80 ? -9.085 3.210 -12.898 1.00 41.34 80 PHE A C 1
ATOM 638 O O . PHE A 1 80 ? -9.842 4.132 -13.176 1.00 41.34 80 PHE A O 1
ATOM 645 N N . SER A 1 81 ? -8.385 2.571 -13.832 1.00 41.91 81 SER A N 1
ATOM 646 C CA . SER A 1 81 ? -8.547 2.792 -15.274 1.00 41.91 81 SER A CA 1
ATOM 647 C C . SER A 1 81 ? -8.692 1.446 -15.973 1.00 41.91 81 SER A C 1
ATOM 649 O O . SER A 1 81 ? -8.274 0.428 -15.425 1.00 41.91 81 SER A O 1
ATOM 651 N N . GLU A 1 82 ? -9.379 1.459 -17.118 1.00 47.56 82 GLU A N 1
ATOM 652 C CA . GLU A 1 82 ? -9.891 0.292 -17.844 1.00 47.56 82 GLU A CA 1
ATOM 653 C C . GLU A 1 82 ? -8.841 -0.813 -17.986 1.00 47.56 82 GLU A C 1
ATOM 655 O O . GLU A 1 82 ? -7.854 -0.698 -18.710 1.00 47.56 82 GLU A O 1
ATOM 660 N N . TYR A 1 83 ? -9.058 -1.888 -17.241 1.00 60.47 83 TYR A N 1
ATOM 661 C CA . TYR A 1 83 ? -8.197 -3.052 -17.242 1.00 60.47 83 TYR A CA 1
ATOM 662 C C . TYR A 1 83 ? -8.557 -3.982 -18.399 1.00 60.47 83 TYR A C 1
ATOM 664 O O . TYR A 1 83 ? -9.737 -4.251 -18.633 1.00 60.47 83 TYR A O 1
ATOM 672 N N . ASP A 1 84 ? -7.545 -4.543 -19.062 1.00 66.81 84 ASP A N 1
ATOM 673 C CA . ASP A 1 84 ? -7.751 -5.668 -19.967 1.00 66.81 84 ASP A CA 1
ATOM 674 C C . ASP A 1 84 ? -8.128 -6.911 -19.151 1.00 66.81 84 ASP A C 1
ATOM 676 O O . ASP A 1 84 ? -7.284 -7.626 -18.611 1.00 66.81 84 ASP A O 1
ATOM 680 N N . ILE A 1 85 ? -9.433 -7.149 -19.038 1.00 71.88 85 ILE A N 1
ATOM 681 C CA . ILE A 1 85 ? -9.997 -8.313 -18.348 1.00 71.88 85 ILE A CA 1
ATOM 682 C C . ILE A 1 85 ? -9.687 -9.639 -19.058 1.00 71.88 85 ILE A C 1
ATOM 684 O O . ILE A 1 85 ? -10.059 -10.688 -18.536 1.00 71.88 85 ILE A O 1
ATOM 688 N N . SER A 1 86 ? -9.039 -9.620 -20.230 1.00 79.25 86 SER A N 1
ATOM 689 C CA . SER A 1 86 ? -8.518 -10.838 -20.851 1.00 79.25 86 SER A CA 1
ATOM 690 C C . SER A 1 86 ? -7.241 -11.349 -20.175 1.00 79.25 86 SER A C 1
ATOM 692 O O . SER A 1 86 ? -6.973 -12.548 -20.253 1.00 79.25 86 SER A O 1
ATOM 694 N N . ASP A 1 87 ? -6.497 -10.498 -19.448 1.00 86.00 87 ASP A N 1
ATOM 695 C CA . ASP A 1 87 ? -5.390 -10.939 -18.593 1.00 86.00 87 ASP A CA 1
ATOM 696 C C . ASP A 1 87 ? -5.953 -11.681 -17.364 1.00 86.00 87 ASP A C 1
ATOM 698 O O . ASP A 1 87 ? -6.622 -11.061 -16.526 1.00 86.00 87 ASP A O 1
ATOM 702 N N . PRO A 1 88 ? -5.665 -12.986 -17.185 1.00 89.19 88 PRO A N 1
ATOM 703 C CA . PRO A 1 88 ? -6.187 -13.754 -16.059 1.00 89.19 88 PRO A CA 1
ATOM 704 C C . PRO A 1 88 ? -5.767 -13.210 -14.683 1.00 89.19 88 PRO A C 1
ATOM 706 O O . PRO A 1 88 ? -6.537 -13.323 -13.727 1.00 89.19 88 PRO A O 1
ATOM 709 N N . LEU A 1 89 ? -4.583 -12.591 -14.566 1.00 89.62 89 LEU A N 1
ATOM 710 C CA . LEU A 1 89 ? -4.094 -11.984 -13.319 1.00 89.62 89 LEU A CA 1
ATOM 711 C C . LEU A 1 89 ? -4.936 -10.780 -12.913 1.00 89.62 89 LEU A C 1
ATOM 713 O O . LEU A 1 89 ? -5.212 -10.580 -11.726 1.00 89.62 89 LEU A O 1
ATOM 717 N N . ILE A 1 90 ? -5.353 -9.989 -13.898 1.00 88.88 90 ILE A N 1
ATOM 718 C CA . ILE A 1 90 ? -6.193 -8.820 -13.677 1.00 88.88 90 ILE A CA 1
ATOM 719 C C . ILE A 1 90 ? -7.652 -9.232 -13.502 1.00 88.88 90 ILE A C 1
ATOM 721 O O . ILE A 1 90 ? -8.303 -8.770 -12.567 1.00 88.88 90 ILE A O 1
ATOM 725 N N . ALA A 1 91 ? -8.152 -10.156 -14.324 1.00 88.06 91 ALA A N 1
ATOM 726 C CA . ALA A 1 91 ? -9.495 -10.715 -14.196 1.00 88.06 91 ALA A CA 1
ATOM 727 C C . ALA A 1 91 ? -9.743 -11.290 -12.793 1.00 88.06 91 ALA A C 1
ATOM 729 O O . ALA A 1 91 ? -10.805 -11.069 -12.207 1.00 88.06 91 ALA A O 1
ATOM 730 N N . PHE A 1 92 ? -8.744 -11.973 -12.227 1.00 90.62 92 PHE A N 1
ATOM 731 C CA . PHE A 1 92 ? -8.769 -12.467 -10.854 1.00 90.62 92 PHE A CA 1
ATOM 732 C C . PHE A 1 92 ? -9.000 -11.340 -9.837 1.00 90.62 92 PHE A C 1
ATOM 734 O O . PHE A 1 92 ? -9.923 -11.416 -9.026 1.00 90.62 92 PHE A O 1
ATOM 741 N N . LEU A 1 93 ? -8.219 -10.258 -9.909 1.00 91.12 93 LEU A N 1
ATOM 742 C CA . LEU A 1 93 ? -8.356 -9.127 -8.989 1.00 91.12 93 LEU A CA 1
ATOM 743 C C . LEU A 1 93 ? -9.663 -8.351 -9.216 1.00 91.12 93 LEU A C 1
ATOM 745 O O . LEU A 1 93 ? -10.265 -7.855 -8.264 1.00 91.12 93 LEU A O 1
ATOM 749 N N . MET A 1 94 ? -10.144 -8.266 -10.455 1.00 89.19 94 MET A N 1
ATOM 750 C CA . MET A 1 94 ? -11.375 -7.554 -10.804 1.00 89.19 94 MET A CA 1
ATOM 751 C C . MET A 1 94 ? -12.651 -8.216 -10.267 1.00 89.19 94 MET A C 1
ATOM 753 O O . MET A 1 94 ? -13.657 -7.524 -10.099 1.00 89.19 94 MET A O 1
ATOM 757 N N . LYS A 1 95 ? -12.622 -9.515 -9.937 1.00 87.00 95 LYS A N 1
ATOM 758 C CA . LYS A 1 95 ? -13.768 -10.235 -9.348 1.00 87.00 95 LYS A CA 1
ATOM 759 C C . LYS A 1 95 ? -14.079 -9.850 -7.895 1.00 87.00 95 LYS A C 1
ATOM 761 O O . LYS A 1 95 ? -15.166 -10.151 -7.411 1.00 87.00 95 LYS A O 1
ATOM 766 N N . GLY A 1 96 ? -13.165 -9.164 -7.207 1.00 83.75 96 GLY A N 1
ATOM 767 C CA . GLY A 1 96 ? -13.373 -8.678 -5.842 1.00 83.75 96 GLY A CA 1
ATOM 768 C C . GLY A 1 96 ? -13.224 -9.767 -4.777 1.00 83.75 96 GLY A C 1
ATOM 769 O O . GLY A 1 96 ? -12.168 -9.844 -4.150 1.00 83.75 96 GLY A O 1
ATOM 770 N N . ASP A 1 97 ? -14.252 -10.585 -4.537 1.00 78.62 97 ASP A N 1
ATOM 771 C CA . ASP A 1 97 ? -14.207 -11.646 -3.519 1.00 78.62 97 ASP A CA 1
ATOM 772 C C . ASP A 1 97 ? -13.584 -12.928 -4.099 1.00 78.62 97 ASP A C 1
ATOM 774 O O . ASP A 1 97 ? -14.141 -13.602 -4.962 1.00 78.62 97 ASP A O 1
ATOM 778 N N . VAL A 1 98 ? -12.381 -13.244 -3.625 1.00 62.88 98 VAL A N 1
ATOM 779 C CA . VAL A 1 98 ? -11.427 -14.181 -4.245 1.00 62.88 98 VAL A CA 1
ATOM 780 C C . VAL A 1 98 ? -11.667 -15.665 -3.900 1.00 62.88 98 VAL A C 1
ATOM 782 O O . VAL A 1 98 ? -10.883 -16.527 -4.268 1.00 62.88 98 VAL A O 1
ATOM 785 N N . ASP A 1 99 ? -12.769 -16.034 -3.250 1.00 59.41 99 ASP A N 1
ATOM 786 C CA . ASP A 1 99 ? -12.924 -17.414 -2.742 1.00 59.41 99 ASP A CA 1
ATOM 787 C C . ASP A 1 99 ? -13.296 -18.460 -3.817 1.00 59.41 99 ASP A C 1
ATOM 789 O O . ASP A 1 99 ? -13.405 -19.641 -3.510 1.00 59.41 99 ASP A O 1
ATOM 793 N N . SER A 1 100 ? -13.507 -18.052 -5.075 1.00 55.97 100 SER A N 1
ATOM 794 C CA . SER A 1 100 ? -14.124 -18.899 -6.116 1.00 55.97 100 SER A CA 1
ATOM 795 C C . SER A 1 100 ? -13.348 -18.988 -7.434 1.00 55.97 100 SER A C 1
ATOM 797 O O . SER A 1 100 ? -13.875 -19.484 -8.431 1.00 55.97 100 SER A O 1
ATOM 799 N N . VAL A 1 101 ? -12.119 -18.470 -7.484 1.00 61.94 101 VAL A N 1
ATOM 800 C CA . VAL A 1 101 ? -11.396 -18.279 -8.747 1.00 61.94 101 VAL A CA 1
ATOM 801 C C . VAL A 1 101 ? -9.994 -18.820 -8.611 1.00 61.94 101 VAL A C 1
ATOM 803 O O . VAL A 1 101 ? -9.146 -18.216 -7.962 1.00 61.94 101 VAL A O 1
ATOM 806 N N . GLU A 1 102 ? -9.747 -19.947 -9.261 1.00 73.56 102 GLU A N 1
ATOM 807 C CA . GLU A 1 102 ? -8.396 -20.458 -9.410 1.00 73.56 102 GLU A CA 1
ATOM 808 C C . GLU A 1 102 ? -7.650 -19.620 -10.448 1.00 73.56 102 GLU A C 1
ATOM 810 O O . GLU A 1 102 ? -8.162 -19.301 -11.524 1.00 73.56 102 GLU A O 1
ATOM 815 N N . ILE A 1 103 ? -6.427 -19.244 -10.100 1.00 85.88 103 ILE A N 1
ATOM 816 C CA . ILE A 1 103 ? -5.470 -18.625 -11.002 1.00 85.88 103 ILE A CA 1
ATOM 817 C C . ILE A 1 103 ? -4.272 -19.556 -11.120 1.00 85.88 103 ILE A C 1
ATOM 819 O O . ILE A 1 103 ? -3.851 -20.159 -10.134 1.00 85.88 103 ILE A O 1
ATOM 823 N N . SER A 1 104 ? -3.732 -19.686 -12.332 1.00 89.69 104 SER A N 1
ATOM 824 C CA . SER A 1 104 ? -2.575 -20.546 -12.563 1.00 89.69 104 SER A CA 1
ATOM 825 C C . SER A 1 104 ? -1.383 -20.071 -11.734 1.00 89.69 104 SER A C 1
ATOM 827 O O . SER A 1 104 ? -0.930 -18.928 -11.855 1.00 89.69 104 SER A O 1
ATOM 829 N N . GLU A 1 105 ? -0.845 -20.980 -10.927 1.00 90.69 105 GLU A N 1
ATOM 830 C CA . GLU A 1 105 ? 0.377 -20.746 -10.168 1.00 90.69 105 GLU A CA 1
ATOM 831 C C . GLU A 1 105 ? 1.556 -20.435 -11.101 1.00 90.69 105 GLU A C 1
ATOM 833 O O . GLU A 1 105 ? 2.370 -19.569 -10.801 1.00 90.69 105 GLU A O 1
ATOM 838 N N . GLU A 1 106 ? 1.623 -21.058 -12.282 1.00 92.19 106 GLU A N 1
ATOM 839 C CA . GLU A 1 106 ? 2.662 -20.776 -13.281 1.00 92.19 106 GLU A CA 1
ATOM 840 C C . GLU A 1 106 ? 2.611 -19.324 -13.767 1.00 92.19 106 GLU A C 1
ATOM 842 O O . GLU A 1 106 ? 3.656 -18.700 -13.976 1.00 92.19 106 GLU A O 1
ATOM 847 N N . LEU A 1 107 ? 1.403 -18.769 -13.912 1.00 92.06 107 LEU A N 1
ATOM 848 C CA . LEU A 1 107 ? 1.203 -17.382 -14.321 1.00 92.06 107 LEU A CA 1
ATOM 849 C C . LEU A 1 107 ? 1.635 -16.411 -13.216 1.00 92.06 107 LEU A C 1
ATOM 851 O O . LEU A 1 107 ? 2.310 -15.423 -13.504 1.00 92.06 107 LEU A O 1
ATOM 855 N N . LEU A 1 108 ? 1.318 -16.724 -11.956 1.00 92.44 108 LEU A N 1
ATOM 856 C CA . LEU A 1 108 ? 1.781 -15.961 -10.794 1.00 92.44 108 LEU A CA 1
ATOM 857 C C . LEU A 1 108 ? 3.308 -16.022 -10.644 1.00 92.44 108 LEU A C 1
ATOM 859 O O . LEU A 1 108 ? 3.939 -14.978 -10.499 1.00 92.44 108 LEU A O 1
ATOM 863 N N . LYS A 1 109 ? 3.920 -17.206 -10.788 1.00 91.50 109 LYS A N 1
ATOM 864 C CA . LYS A 1 109 ? 5.385 -17.377 -10.800 1.00 91.50 109 LYS A CA 1
ATOM 865 C C . LYS A 1 109 ? 6.038 -16.570 -11.911 1.00 91.50 109 LYS A C 1
ATOM 867 O O . LYS A 1 109 ? 7.056 -15.919 -11.691 1.00 91.50 109 LYS A O 1
ATOM 872 N N . LYS A 1 110 ? 5.467 -16.610 -13.118 1.00 90.62 110 LYS A N 1
ATOM 873 C CA . LYS A 1 110 ? 5.961 -15.816 -14.246 1.00 90.62 110 LYS A CA 1
ATOM 874 C C . LYS A 1 110 ? 5.889 -14.324 -13.926 1.00 90.62 110 LYS A C 1
ATOM 876 O O . LYS A 1 110 ? 6.901 -13.648 -14.067 1.00 90.62 110 LYS A O 1
ATOM 881 N N . LYS A 1 111 ? 4.741 -13.837 -13.445 1.00 89.69 111 LYS A N 1
ATOM 882 C CA . LYS A 1 111 ? 4.559 -12.426 -13.089 1.00 89.69 111 LYS A CA 1
ATOM 883 C C . LYS A 1 111 ? 5.520 -11.976 -11.992 1.00 89.69 111 LYS A C 1
ATOM 885 O O . LYS A 1 111 ? 6.097 -10.903 -12.102 1.00 89.69 111 LYS A O 1
ATOM 890 N N . MET A 1 112 ? 5.729 -12.809 -10.979 1.00 88.62 112 MET A N 1
ATOM 891 C CA . MET A 1 112 ? 6.663 -12.539 -9.888 1.00 88.62 112 MET A CA 1
ATOM 892 C C . MET A 1 112 ? 8.101 -12.391 -10.396 1.00 88.62 112 MET A C 1
ATOM 894 O O . MET A 1 112 ? 8.771 -11.440 -10.014 1.00 88.62 112 MET A O 1
ATOM 898 N N . ARG A 1 113 ? 8.553 -13.252 -11.321 1.00 84.81 113 ARG A N 1
ATOM 899 C CA . ARG A 1 113 ? 9.878 -13.119 -11.962 1.00 84.81 113 ARG A CA 1
ATOM 900 C C . ARG A 1 113 ? 10.015 -11.873 -12.841 1.00 84.81 113 ARG A C 1
ATOM 902 O O . ARG A 1 113 ? 11.128 -11.422 -13.083 1.00 84.81 113 ARG A O 1
ATOM 909 N N . GLU A 1 114 ? 8.906 -11.340 -13.348 1.00 85.31 114 GLU A N 1
ATOM 910 C CA . GLU A 1 114 ? 8.876 -10.077 -14.097 1.00 85.31 114 GLU A CA 1
ATOM 911 C C . GLU A 1 114 ? 8.855 -8.846 -13.174 1.00 85.31 114 GLU A C 1
ATOM 913 O O . GLU A 1 114 ? 9.162 -7.740 -13.623 1.00 85.31 114 GLU A O 1
ATOM 918 N N . CYS A 1 115 ? 8.482 -9.007 -11.900 1.00 80.00 115 CYS A N 1
ATOM 919 C CA . CYS A 1 115 ? 8.526 -7.934 -10.916 1.00 80.00 115 CYS A CA 1
ATOM 920 C C . CYS A 1 115 ? 9.970 -7.698 -10.453 1.00 80.00 115 CYS A C 1
ATOM 922 O O . CYS A 1 115 ? 10.544 -8.484 -9.702 1.00 80.00 115 CYS A O 1
ATOM 924 N N . GLU A 1 116 ? 10.546 -6.573 -10.877 1.00 67.69 116 GLU A N 1
ATOM 925 C CA . GLU A 1 116 ? 11.839 -6.096 -10.380 1.00 67.69 116 GLU A CA 1
ATOM 926 C C . GLU A 1 116 ? 11.784 -5.901 -8.846 1.00 67.69 116 GLU A C 1
ATOM 928 O O . GLU A 1 116 ? 10.827 -5.335 -8.314 1.00 67.69 116 GLU A O 1
ATOM 933 N N . GLY A 1 117 ? 12.811 -6.369 -8.127 1.00 68.81 117 GLY A N 1
ATOM 934 C CA . GLY A 1 117 ? 12.957 -6.156 -6.680 1.00 68.81 117 GLY A CA 1
ATOM 935 C C . GLY A 1 117 ? 12.297 -7.192 -5.763 1.00 68.81 117 GLY A C 1
ATOM 936 O O . GLY A 1 117 ? 12.345 -7.001 -4.551 1.00 68.81 117 GLY A O 1
ATOM 937 N N . TYR A 1 118 ? 11.714 -8.270 -6.298 1.00 74.88 118 TYR A N 1
ATOM 938 C CA . TYR A 1 118 ? 11.241 -9.416 -5.507 1.00 74.88 118 TYR A CA 1
ATOM 939 C C . TYR A 1 118 ? 12.362 -10.034 -4.641 1.00 74.88 118 TYR A C 1
ATOM 941 O O . TYR A 1 118 ? 13.523 -10.074 -5.051 1.00 74.88 118 TYR A O 1
ATOM 949 N N . LEU A 1 119 ? 12.000 -10.533 -3.452 1.00 70.88 119 LEU A N 1
ATOM 950 C CA . LEU A 1 119 ? 12.889 -11.276 -2.552 1.00 70.88 119 LEU A CA 1
ATOM 951 C C . LEU A 1 119 ? 12.532 -12.763 -2.529 1.00 70.88 119 LEU A C 1
ATOM 953 O O . LEU A 1 119 ? 11.388 -13.102 -2.241 1.00 70.88 119 LEU A O 1
ATOM 957 N N . GLU A 1 120 ? 13.531 -13.630 -2.732 1.00 68.38 120 GLU A N 1
ATOM 958 C CA . GLU A 1 120 ? 13.363 -15.093 -2.694 1.00 68.38 120 GLU A CA 1
ATOM 959 C C . GLU A 1 120 ? 12.674 -15.568 -1.403 1.00 68.38 120 GLU A C 1
ATOM 961 O O . GLU A 1 120 ? 11.714 -16.330 -1.464 1.00 68.38 120 GLU A O 1
ATOM 966 N N . ASN A 1 121 ? 13.093 -15.044 -0.244 1.00 79.56 121 ASN A N 1
ATOM 967 C CA . ASN A 1 121 ? 12.524 -15.405 1.055 1.00 79.56 121 ASN A CA 1
ATOM 968 C C . ASN A 1 121 ? 11.434 -14.427 1.499 1.00 79.56 121 ASN A C 1
ATOM 970 O O . ASN A 1 121 ? 11.654 -13.212 1.538 1.00 79.56 121 ASN A O 1
ATOM 974 N N . SER A 1 122 ? 10.290 -14.965 1.930 1.00 82.25 122 SER A N 1
ATOM 975 C CA . SER A 1 122 ? 9.201 -14.138 2.440 1.00 82.25 122 SER A CA 1
ATOM 976 C C . SER A 1 122 ? 9.447 -13.644 3.871 1.00 82.25 122 SER A C 1
ATOM 978 O O . SER A 1 122 ? 9.733 -14.402 4.794 1.00 82.25 122 SER A O 1
ATOM 980 N N . THR A 1 123 ? 9.250 -12.346 4.064 1.00 88.62 123 THR A N 1
ATOM 981 C CA . THR A 1 123 ? 9.184 -11.640 5.355 1.00 88.62 123 THR A CA 1
ATOM 982 C C . THR A 1 123 ? 7.748 -11.284 5.752 1.00 88.62 123 THR A C 1
ATOM 984 O O . THR A 1 123 ? 7.516 -10.576 6.736 1.00 88.62 123 THR A O 1
ATOM 987 N N . LEU A 1 124 ? 6.778 -11.759 4.969 1.00 91.19 124 LEU A N 1
ATOM 988 C CA . LEU A 1 124 ? 5.370 -11.441 5.100 1.00 91.19 124 LEU A CA 1
ATOM 989 C C . LEU A 1 124 ? 4.850 -11.860 6.474 1.00 91.19 124 LEU A C 1
ATOM 991 O O . LEU A 1 124 ? 4.851 -13.037 6.835 1.00 91.19 124 LEU A O 1
ATOM 995 N N . LYS A 1 125 ? 4.349 -10.890 7.237 1.00 93.44 125 LYS A N 1
ATOM 996 C CA . LYS A 1 125 ? 3.836 -11.116 8.586 1.00 93.44 125 LYS A CA 1
ATOM 997 C C . LYS A 1 125 ? 2.429 -10.554 8.740 1.00 93.44 125 LYS A C 1
ATOM 999 O O . LYS A 1 125 ? 2.162 -9.396 8.421 1.00 93.44 125 LYS A O 1
ATOM 1004 N N . PHE A 1 126 ? 1.548 -11.361 9.327 1.00 93.50 126 PHE A N 1
ATOM 1005 C CA . PHE A 1 126 ? 0.219 -10.942 9.768 1.00 93.50 126 PHE A CA 1
ATOM 1006 C C . PHE A 1 126 ? 0.072 -11.169 11.261 1.00 93.50 126 PHE A C 1
ATOM 1008 O O . PHE A 1 126 ? 0.344 -12.257 11.763 1.00 93.50 126 PHE A O 1
ATOM 1015 N N . GLU A 1 127 ? -0.385 -10.146 11.970 1.00 93.62 127 GLU A N 1
ATOM 1016 C CA . GLU A 1 127 ? -0.580 -10.213 13.412 1.00 93.62 127 GLU A CA 1
ATOM 1017 C C . GLU A 1 127 ? -1.909 -9.561 13.786 1.00 93.62 127 GLU A C 1
ATOM 1019 O O . GLU A 1 127 ? -2.146 -8.381 13.520 1.00 93.62 127 GLU A O 1
ATOM 1024 N N . HIS A 1 128 ? -2.801 -10.325 14.416 1.00 92.88 128 HIS A N 1
ATOM 1025 C CA . HIS A 1 128 ? -4.044 -9.767 14.926 1.00 92.88 128 HIS A CA 1
ATOM 1026 C C . HIS A 1 128 ? -3.815 -9.151 16.305 1.00 92.88 128 HIS A C 1
ATOM 1028 O O . HIS A 1 128 ? -3.700 -9.850 17.311 1.00 92.88 128 HIS A O 1
ATOM 1034 N N . THR A 1 129 ? -3.775 -7.824 16.358 1.00 89.56 129 THR A N 1
ATOM 1035 C CA . THR A 1 129 ? -3.557 -7.097 17.616 1.00 89.56 129 THR A CA 1
ATOM 1036 C C . THR A 1 129 ? -4.875 -6.716 18.298 1.00 89.56 129 THR A C 1
ATOM 1038 O O . THR A 1 129 ? -4.906 -6.510 19.512 1.00 89.56 129 THR A O 1
ATOM 1041 N N . GLY A 1 130 ? -5.984 -6.666 17.549 1.00 84.50 130 GLY A N 1
ATOM 1042 C CA . GLY A 1 130 ? -7.317 -6.366 18.076 1.00 84.50 130 GLY A CA 1
ATOM 1043 C C . GLY A 1 130 ? -7.337 -5.067 18.893 1.00 84.50 130 GLY A C 1
ATOM 1044 O O . GLY A 1 130 ? -6.852 -4.030 18.439 1.00 84.50 130 GLY A O 1
ATOM 1045 N N . ILE A 1 131 ? -7.869 -5.137 20.119 1.00 79.06 131 ILE A N 1
ATOM 1046 C CA . ILE A 1 131 ? -7.927 -4.009 21.067 1.00 79.06 131 ILE A CA 1
ATOM 1047 C C . ILE A 1 131 ? -6.584 -3.676 21.735 1.00 79.06 131 ILE A C 1
ATOM 1049 O O . ILE A 1 131 ? -6.491 -2.661 22.414 1.00 79.06 131 ILE A O 1
ATOM 1053 N N . LYS A 1 132 ? -5.543 -4.509 21.577 1.00 83.62 132 LYS A N 1
ATOM 1054 C CA . LYS A 1 132 ? -4.236 -4.276 22.225 1.00 83.62 132 LYS A CA 1
ATOM 1055 C C . LYS A 1 132 ? -3.524 -3.038 21.673 1.00 83.62 132 LYS A C 1
ATOM 1057 O O . LYS A 1 132 ? -2.654 -2.486 22.344 1.00 83.62 132 LYS A O 1
ATOM 1062 N N . MET A 1 133 ? -3.867 -2.637 20.448 1.00 90.44 133 MET A N 1
ATOM 1063 C CA . MET A 1 133 ? -3.262 -1.499 19.763 1.00 90.44 133 MET A CA 1
ATOM 1064 C C . MET A 1 133 ? -4.206 -0.293 19.715 1.00 90.44 133 MET A C 1
ATOM 1066 O O . MET A 1 133 ? -3.822 0.771 20.187 1.00 90.44 133 MET A O 1
ATOM 1070 N N . LEU A 1 134 ? -5.431 -0.468 19.206 1.00 92.75 134 LEU A N 1
ATOM 1071 C CA . LEU A 1 134 ? -6.466 0.570 19.176 1.00 92.75 134 LEU A CA 1
ATOM 1072 C C . LEU A 1 134 ? -7.821 0.000 19.612 1.00 92.75 134 LEU A C 1
ATOM 1074 O O . LEU A 1 134 ? -8.317 -0.989 19.059 1.00 92.75 134 LEU A O 1
ATOM 1078 N N . ALA A 1 135 ? -8.459 0.667 20.569 1.00 93.19 135 ALA A N 1
ATOM 1079 C CA . ALA A 1 135 ? -9.829 0.405 20.974 1.00 93.19 135 ALA A CA 1
ATOM 1080 C C . ALA A 1 135 ? -10.818 0.748 19.847 1.00 93.19 135 ALA A C 1
ATOM 1082 O O . ALA A 1 135 ? -10.524 1.499 18.913 1.00 93.19 135 ALA A O 1
ATOM 1083 N N . LEU A 1 136 ? -12.041 0.215 19.938 1.00 92.19 136 LEU A N 1
ATOM 1084 C CA . LEU A 1 136 ? -13.075 0.446 18.924 1.00 92.19 136 LEU A CA 1
ATOM 1085 C C . LEU A 1 136 ? -13.381 1.940 18.728 1.00 92.19 136 LEU A C 1
ATOM 1087 O O . LEU A 1 136 ? -13.474 2.394 17.590 1.00 92.19 136 LEU A O 1
ATOM 1091 N N . ARG A 1 137 ? -13.480 2.704 19.824 1.00 92.31 137 ARG A N 1
ATOM 1092 C CA . ARG A 1 137 ? -13.738 4.152 19.784 1.00 92.31 137 ARG A CA 1
ATOM 1093 C C . ARG A 1 137 ? -12.629 4.909 19.049 1.00 92.31 137 ARG A C 1
ATOM 1095 O O . ARG A 1 137 ? -12.912 5.763 18.221 1.00 92.31 137 ARG A O 1
ATOM 1102 N N . GLU A 1 138 ? -11.369 4.552 19.286 1.00 94.06 138 GLU A N 1
ATOM 1103 C CA . GLU A 1 138 ? -10.219 5.195 18.639 1.00 94.06 138 GLU A CA 1
ATOM 1104 C C . GLU A 1 138 ? -10.178 4.901 17.132 1.00 94.06 138 GLU A C 1
ATOM 1106 O O . GLU A 1 138 ? -9.960 5.809 16.329 1.00 94.06 138 GLU A O 1
ATOM 1111 N N . LYS A 1 139 ? -10.475 3.654 16.728 1.00 95.31 139 LYS A N 1
ATOM 1112 C CA . LYS A 1 139 ? -10.616 3.289 15.307 1.00 95.31 139 LYS A CA 1
ATOM 1113 C C . LYS A 1 139 ? -11.740 4.080 14.638 1.00 95.31 139 LYS A C 1
ATOM 1115 O O . LYS A 1 139 ? -11.543 4.590 13.540 1.00 95.31 139 LYS A O 1
ATOM 1120 N N . ARG A 1 140 ? -12.888 4.248 15.307 1.00 94.56 140 ARG A N 1
ATOM 1121 C CA . ARG A 1 140 ? -14.007 5.063 14.799 1.00 94.56 140 ARG A CA 1
ATOM 1122 C C . ARG A 1 140 ? -13.635 6.529 14.611 1.00 94.56 140 ARG A C 1
ATOM 1124 O O . ARG A 1 140 ? -13.975 7.086 13.575 1.00 94.56 140 ARG A O 1
ATOM 1131 N N . LYS A 1 141 ? -12.892 7.129 15.546 1.00 93.88 141 LYS A N 1
ATOM 1132 C CA . LYS A 1 141 ? -12.393 8.506 15.394 1.00 93.88 141 LYS A CA 1
ATOM 1133 C C . LYS A 1 141 ? -11.511 8.654 14.152 1.00 93.88 141 LYS A C 1
ATOM 1135 O O . LYS A 1 141 ? -11.710 9.577 13.371 1.00 93.88 141 LYS A O 1
ATOM 1140 N N . LEU A 1 142 ? -10.591 7.714 13.918 1.00 95.50 142 LEU A N 1
ATOM 1141 C CA . LEU A 1 142 ? -9.755 7.712 12.710 1.00 95.50 142 LEU A CA 1
ATOM 1142 C C . LEU A 1 142 ? -10.590 7.575 11.429 1.00 95.50 142 LEU A C 1
ATOM 1144 O O . LEU A 1 142 ? -10.390 8.337 10.489 1.00 95.50 142 LEU A O 1
ATOM 1148 N N . MET A 1 143 ? -11.554 6.652 11.389 1.00 97.00 143 MET A N 1
ATOM 1149 C CA . MET A 1 143 ? -12.444 6.505 10.227 1.00 97.00 143 MET A CA 1
ATOM 1150 C C . MET A 1 143 ? -13.270 7.773 9.977 1.00 97.00 143 MET A C 1
ATOM 1152 O O . MET A 1 143 ? -13.320 8.251 8.846 1.00 97.00 143 MET A O 1
ATOM 1156 N N . GLY A 1 144 ? -13.810 8.384 11.036 1.00 93.88 144 GLY A N 1
ATOM 1157 C CA . GLY A 1 144 ? -14.543 9.648 10.957 1.00 93.88 144 GLY A CA 1
ATOM 1158 C C . GLY A 1 144 ? -13.692 10.805 10.428 1.00 93.88 144 GLY A C 1
ATOM 1159 O O . GLY A 1 144 ? -14.172 11.598 9.621 1.00 93.88 144 GLY A O 1
ATOM 1160 N N . VAL A 1 145 ? -12.407 10.878 10.804 1.00 92.31 145 VAL A N 1
ATOM 1161 C CA . VAL A 1 145 ? -11.448 11.822 10.199 1.00 92.31 145 VAL A CA 1
ATOM 1162 C C . VAL A 1 145 ? -11.349 11.591 8.698 1.00 92.31 145 VAL A C 1
ATOM 1164 O O . VAL A 1 145 ? -11.472 12.547 7.933 1.00 92.31 145 VAL A O 1
ATOM 1167 N N . ALA A 1 146 ? -11.184 10.346 8.255 1.00 93.75 146 ALA A N 1
ATOM 1168 C CA . ALA A 1 146 ? -11.081 10.061 6.831 1.00 9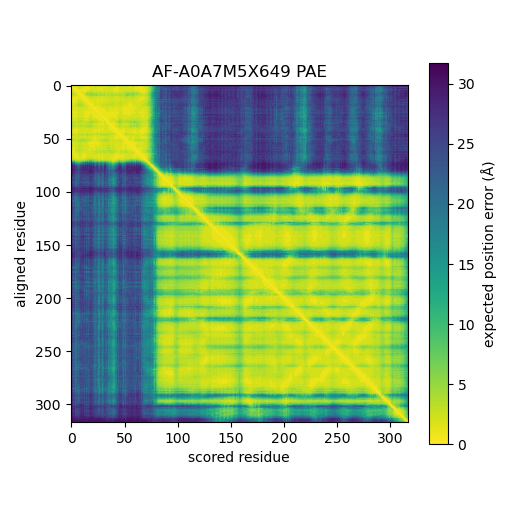3.75 146 ALA A CA 1
ATOM 1169 C C . ALA A 1 146 ? -12.360 10.407 6.051 1.00 93.75 146 ALA A C 1
ATOM 1171 O O . ALA A 1 146 ? -12.274 10.969 4.959 1.00 93.75 146 ALA A O 1
ATOM 1172 N N . ASP A 1 147 ? -13.537 10.117 6.607 1.00 93.75 147 ASP A N 1
ATOM 1173 C CA . ASP A 1 147 ? -14.824 10.447 5.985 1.00 93.75 147 ASP A CA 1
ATOM 1174 C C . ASP A 1 147 ? -15.085 11.953 5.931 1.00 93.75 147 ASP A C 1
ATOM 1176 O O . ASP A 1 147 ? -15.598 12.466 4.932 1.00 93.75 147 ASP A O 1
ATOM 1180 N N . CYS A 1 148 ? -14.696 12.682 6.976 1.00 89.94 148 CYS A N 1
ATOM 1181 C CA . CYS A 1 148 ? -14.801 14.133 7.006 1.00 89.94 148 CYS A CA 1
ATOM 1182 C C . CYS A 1 148 ? -13.865 14.774 5.968 1.00 89.94 148 CYS A C 1
ATOM 1184 O O . CYS A 1 148 ? -14.316 15.613 5.188 1.00 89.94 148 CYS A O 1
ATOM 1186 N N . VAL A 1 149 ? -12.604 14.325 5.868 1.00 87.81 149 VAL A N 1
ATOM 1187 C CA . VAL A 1 149 ? -11.677 14.795 4.819 1.00 87.81 149 VAL A CA 1
ATOM 1188 C C . VAL A 1 149 ? -12.232 14.501 3.428 1.00 87.81 149 VAL A C 1
ATOM 1190 O O . VAL A 1 149 ? -12.257 15.395 2.583 1.00 87.81 149 VAL A O 1
ATOM 1193 N N . PHE A 1 150 ? -12.726 13.282 3.196 1.00 88.56 150 PHE A N 1
ATOM 1194 C CA . PHE A 1 150 ? -13.351 12.914 1.928 1.00 88.56 150 PHE A CA 1
ATOM 1195 C C . PHE A 1 150 ? -14.512 13.852 1.579 1.00 88.56 150 PHE A C 1
ATOM 1197 O O . PHE A 1 150 ? -14.556 14.389 0.475 1.00 88.56 150 PHE A O 1
ATOM 1204 N N . SER A 1 151 ? -15.417 14.098 2.529 1.00 87.19 151 SER A N 1
ATOM 1205 C CA . SER A 1 151 ? -16.582 14.971 2.335 1.00 87.19 151 SER A CA 1
ATOM 1206 C C . SER A 1 151 ? -16.176 16.410 2.002 1.00 87.19 151 SER A C 1
ATOM 1208 O O . SER A 1 151 ? -16.753 17.022 1.105 1.00 87.19 151 SER A O 1
ATOM 1210 N N . LEU A 1 152 ? -15.142 16.940 2.662 1.00 82.94 152 LEU A N 1
ATOM 1211 C CA . LEU A 1 152 ? -14.604 18.270 2.366 1.00 82.94 152 LEU A CA 1
ATOM 1212 C C . LEU A 1 152 ? -14.007 18.344 0.956 1.00 82.94 152 LEU A C 1
ATOM 1214 O O . LEU A 1 152 ? -14.272 19.307 0.236 1.00 82.94 152 LEU A O 1
ATOM 1218 N N . GLN A 1 153 ? -13.272 17.314 0.524 1.00 80.44 153 GLN A N 1
ATOM 1219 C CA . GLN A 1 153 ? -12.770 17.242 -0.851 1.00 80.44 153 GLN A CA 1
ATOM 1220 C C . GLN A 1 153 ? -13.901 17.172 -1.883 1.00 80.44 153 GLN A C 1
ATOM 1222 O O . GLN A 1 153 ? -13.758 17.748 -2.957 1.00 80.44 153 GLN A O 1
ATOM 1227 N N . GLN A 1 154 ? -15.030 16.520 -1.575 1.00 78.88 154 GLN A N 1
ATOM 1228 C CA . GLN A 1 154 ? -16.196 16.511 -2.469 1.00 78.88 154 GLN A CA 1
ATOM 1229 C C . GLN A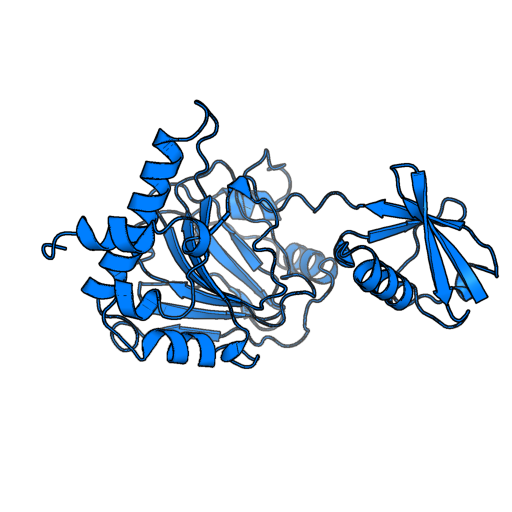 1 154 ? -16.813 17.902 -2.634 1.00 78.88 154 GLN A C 1
ATOM 1231 O O . 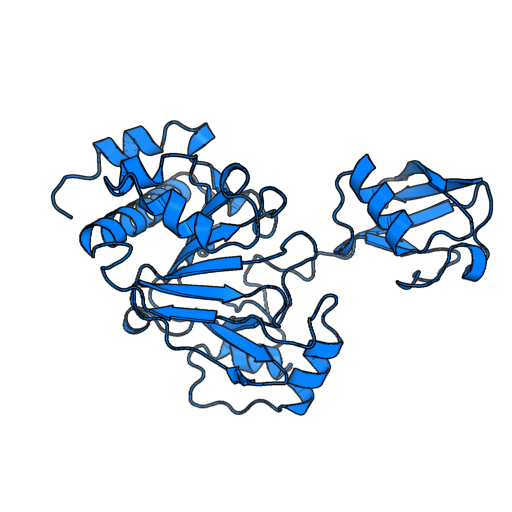GLN A 1 154 ? -17.178 18.280 -3.742 1.00 78.88 154 GLN A O 1
ATOM 1236 N N . ILE A 1 155 ? -16.902 18.672 -1.546 1.00 75.69 155 ILE A N 1
ATOM 1237 C CA . ILE A 1 155 ? -17.450 20.037 -1.565 1.00 75.69 155 ILE A CA 1
ATOM 1238 C C . ILE A 1 155 ? -16.533 20.991 -2.342 1.00 75.69 155 ILE A C 1
ATOM 1240 O O . ILE A 1 155 ? -17.011 21.868 -3.057 1.00 75.69 155 ILE A O 1
ATOM 1244 N N . GLN A 1 156 ? -15.216 20.834 -2.196 1.00 73.44 156 GLN A N 1
ATOM 1245 C CA . GLN A 1 156 ? -14.215 21.704 -2.827 1.00 73.44 156 GLN A CA 1
ATOM 1246 C C . GLN A 1 156 ? -13.825 21.260 -4.248 1.00 73.44 156 GLN A C 1
ATOM 1248 O O . GLN A 1 156 ? -13.212 22.026 -4.993 1.00 73.44 156 GLN A O 1
ATOM 1253 N N . GLY A 1 157 ? -14.131 20.015 -4.612 1.00 67.88 157 GLY A N 1
ATOM 1254 C CA . GLY A 1 157 ? -13.706 19.381 -5.853 1.00 67.88 157 GLY A CA 1
ATOM 1255 C C . GLY A 1 157 ? -14.514 19.808 -7.078 1.00 67.88 157 GLY A C 1
ATOM 1256 O O . GLY A 1 157 ? -15.646 20.280 -6.992 1.00 67.88 157 GLY A O 1
ATOM 1257 N N . LYS A 1 158 ? -13.933 19.599 -8.266 1.00 61.94 158 LYS A N 1
ATOM 1258 C CA . LYS A 1 158 ? -14.662 19.765 -9.530 1.00 61.94 158 LYS A CA 1
ATOM 1259 C C . LYS A 1 158 ? -15.735 18.669 -9.667 1.00 61.94 158 LYS A C 1
ATOM 1261 O O . LYS A 1 158 ? -15.416 17.497 -9.435 1.00 61.94 158 LYS A O 1
ATOM 1266 N N . PRO A 1 159 ? -16.961 19.000 -10.117 1.00 53.91 159 PRO A N 1
ATOM 1267 C CA . PRO A 1 159 ? -17.994 18.007 -10.409 1.00 53.91 159 PRO A CA 1
ATOM 1268 C C . PRO A 1 159 ? -17.470 16.922 -11.364 1.00 53.91 159 PRO A C 1
ATOM 1270 O O . PRO A 1 159 ? -16.865 17.241 -12.385 1.00 53.91 159 PRO A O 1
ATOM 1273 N N . GLY A 1 160 ? -17.676 15.645 -11.025 1.00 56.09 160 GLY A N 1
ATOM 1274 C CA . GLY A 1 160 ? -17.234 14.498 -11.834 1.00 56.09 160 GLY A CA 1
ATOM 1275 C C . GLY A 1 160 ? -15.811 13.985 -11.558 1.00 56.09 160 GLY A C 1
ATOM 1276 O O . GLY A 1 160 ? -15.448 12.937 -12.076 1.00 56.09 160 GLY A O 1
ATOM 1277 N N . SER A 1 161 ? -15.024 14.651 -10.702 1.00 60.72 161 SER A N 1
ATOM 1278 C CA . SER A 1 161 ? -13.680 14.207 -10.284 1.00 60.72 161 SER A CA 1
ATOM 1279 C C . SER A 1 161 ? -13.681 13.583 -8.878 1.00 60.72 161 SER A C 1
ATOM 1281 O O . SER A 1 161 ? -12.802 13.853 -8.056 1.00 60.72 161 SER A O 1
ATOM 1283 N N . ILE A 1 162 ? -14.692 12.769 -8.570 1.00 62.97 162 ILE A N 1
ATOM 1284 C CA . ILE A 1 162 ? -14.847 12.142 -7.251 1.00 62.97 162 ILE A CA 1
ATOM 1285 C C . ILE A 1 162 ? -13.806 11.028 -7.093 1.00 62.97 162 ILE A C 1
ATOM 1287 O O . ILE A 1 162 ? -13.926 9.951 -7.676 1.00 62.97 162 ILE A O 1
ATOM 1291 N N . ARG A 1 163 ? -12.764 11.283 -6.297 1.00 76.38 163 ARG A N 1
ATOM 1292 C CA . ARG A 1 163 ? -11.702 10.310 -6.009 1.00 76.38 163 ARG A CA 1
ATOM 1293 C C . ARG A 1 163 ? -12.132 9.369 -4.889 1.00 76.38 163 ARG A C 1
ATOM 1295 O O . ARG A 1 163 ? -12.237 9.783 -3.743 1.00 76.38 163 ARG A O 1
ATOM 1302 N N . GLN A 1 164 ? -12.368 8.103 -5.217 1.00 86.44 164 GLN A N 1
ATOM 1303 C CA . GLN A 1 164 ? -12.831 7.100 -4.247 1.00 86.44 164 GLN A CA 1
ATOM 1304 C C . GLN A 1 164 ? -11.719 6.600 -3.309 1.00 86.44 164 GLN A C 1
ATOM 1306 O O . GLN A 1 164 ? -12.010 6.139 -2.207 1.00 86.44 164 GLN A O 1
ATOM 1311 N N . ASP A 1 165 ? -10.454 6.709 -3.728 1.00 88.62 165 ASP A N 1
ATOM 1312 C CA . ASP A 1 165 ? -9.272 6.350 -2.941 1.00 88.62 165 ASP A CA 1
ATOM 1313 C C . ASP A 1 165 ? -8.502 7.608 -2.542 1.00 88.62 165 ASP A C 1
ATOM 1315 O O . ASP A 1 165 ? -7.966 8.307 -3.401 1.00 88.62 165 ASP A O 1
ATOM 1319 N N . ILE A 1 166 ? -8.446 7.884 -1.241 1.00 90.12 166 ILE A N 1
ATOM 1320 C CA . ILE A 1 166 ? -7.747 9.044 -0.686 1.00 90.12 166 ILE A CA 1
ATOM 1321 C C . ILE A 1 166 ? -6.725 8.604 0.359 1.00 90.12 166 ILE A C 1
ATOM 1323 O O . ILE A 1 166 ? -6.945 7.656 1.120 1.00 90.12 166 ILE A O 1
ATOM 1327 N N . LYS A 1 167 ? -5.597 9.312 0.403 1.00 92.38 167 LYS A N 1
ATOM 1328 C CA . LYS A 1 167 ? -4.489 9.094 1.336 1.00 92.38 167 LYS A CA 1
ATOM 1329 C C . LYS A 1 167 ? -4.269 10.381 2.112 1.00 92.38 167 LYS A C 1
ATOM 1331 O O . LYS A 1 167 ? -4.087 11.437 1.526 1.00 92.38 167 LYS A O 1
ATOM 1336 N N . ILE A 1 168 ? -4.303 10.303 3.429 1.00 92.62 168 ILE A N 1
ATOM 1337 C CA . ILE A 1 168 ? -4.239 11.459 4.315 1.00 92.62 168 ILE A CA 1
ATOM 1338 C C . ILE A 1 168 ? -2.941 11.347 5.099 1.00 92.62 168 ILE A C 1
ATOM 1340 O O . ILE A 1 168 ? -2.797 10.453 5.935 1.00 92.62 168 ILE A O 1
ATOM 1344 N N . LEU A 1 169 ? -1.983 12.222 4.810 1.00 92.31 169 LEU A N 1
ATOM 1345 C CA . LEU A 1 169 ? -0.740 12.294 5.562 1.00 92.31 169 LEU A CA 1
ATOM 1346 C C . LEU A 1 169 ? -1.048 12.850 6.954 1.00 92.31 169 LEU A C 1
ATOM 1348 O O . LEU A 1 169 ? -1.621 13.934 7.088 1.00 92.31 169 LEU A O 1
ATOM 1352 N N . LEU A 1 170 ? -0.696 12.082 7.986 1.00 92.00 170 LEU A N 1
ATOM 1353 C CA . LEU A 1 170 ? -0.884 12.465 9.378 1.00 92.00 170 LEU A CA 1
ATOM 1354 C C . LEU A 1 170 ? 0.428 13.056 9.914 1.00 92.00 170 LEU A C 1
ATOM 1356 O O . LEU A 1 170 ? 1.411 12.324 10.037 1.00 92.00 170 LEU A O 1
ATOM 1360 N N . PRO A 1 171 ? 0.460 14.351 10.270 1.00 89.12 171 PRO A N 1
ATOM 1361 C CA . PRO A 1 171 ? 1.619 14.949 10.925 1.00 89.12 171 PRO A CA 1
ATOM 1362 C C . PRO A 1 171 ? 1.932 14.239 12.244 1.00 89.12 171 PRO A C 1
ATOM 1364 O O . PRO A 1 171 ? 1.006 13.779 12.922 1.00 89.12 171 PRO A O 1
ATOM 1367 N N . ASN A 1 172 ? 3.202 14.219 12.652 1.00 87.56 172 ASN A N 1
ATOM 1368 C CA . ASN A 1 172 ? 3.614 13.639 13.935 1.00 87.56 172 ASN A CA 1
ATOM 1369 C C . ASN A 1 172 ? 2.757 14.184 15.096 1.00 87.56 172 ASN A C 1
ATOM 1371 O O . ASN A 1 172 ? 2.476 15.384 15.186 1.00 87.56 172 ASN A O 1
ATOM 1375 N N . GLY A 1 173 ? 2.298 13.288 15.971 1.00 88.44 173 GLY A N 1
ATOM 1376 C CA . GLY A 1 173 ? 1.412 13.607 17.093 1.00 88.44 173 GLY A CA 1
ATOM 1377 C C . GLY A 1 173 ? -0.071 13.749 16.725 1.00 88.44 173 GLY A C 1
ATOM 1378 O O . GLY A 1 173 ? -0.915 13.862 17.616 1.00 88.44 173 GLY A O 1
ATOM 1379 N N . SER A 1 174 ? -0.445 13.703 15.441 1.00 90.38 174 SER A N 1
ATOM 1380 C CA . SER A 1 174 ? -1.860 13.763 15.035 1.00 90.38 174 SER A CA 1
ATOM 1381 C C . SER A 1 174 ? -2.636 12.537 15.496 1.00 90.38 174 SER A C 1
ATOM 1383 O O . SER A 1 174 ? -3.785 12.668 15.910 1.00 90.38 174 SER A O 1
ATOM 1385 N N . LEU A 1 175 ? -2.003 11.358 15.511 1.00 92.31 175 LEU A N 1
ATOM 1386 C CA . LEU A 1 175 ? -2.630 10.158 16.061 1.00 92.31 175 LEU A CA 1
ATOM 1387 C C . LEU A 1 175 ? -2.974 10.329 17.541 1.00 92.31 175 LEU A C 1
ATOM 1389 O O . LEU A 1 175 ? -4.076 9.959 17.938 1.00 92.31 175 LEU A O 1
ATOM 1393 N N . GLN A 1 176 ? -2.094 10.937 18.342 1.00 92.38 176 GLN A N 1
ATOM 1394 C CA . GLN A 1 176 ? -2.390 11.237 19.745 1.00 92.38 176 GLN A CA 1
ATOM 1395 C C . GLN A 1 176 ? -3.575 12.193 19.871 1.00 92.38 176 GLN A C 1
ATOM 1397 O O . GLN A 1 176 ? -4.453 11.961 20.694 1.00 92.38 176 GLN A O 1
ATOM 1402 N N . LYS A 1 177 ? -3.640 13.238 19.042 1.00 91.06 177 LYS A N 1
ATOM 1403 C CA . LYS A 1 177 ? -4.757 14.195 19.065 1.00 91.06 177 LYS A CA 1
ATOM 1404 C C . LYS A 1 177 ? -6.095 13.552 18.685 1.00 91.06 177 LYS A C 1
ATOM 1406 O O . LYS A 1 177 ? -7.108 13.870 19.293 1.00 91.06 177 LYS A O 1
ATOM 1411 N N . ILE A 1 178 ? -6.099 12.644 17.706 1.00 91.38 178 ILE A N 1
ATOM 1412 C CA . ILE A 1 178 ? -7.319 11.969 17.230 1.00 91.38 178 ILE A CA 1
ATOM 1413 C C . ILE A 1 178 ? -7.762 10.871 18.201 1.00 91.38 178 ILE A C 1
ATOM 1415 O O . ILE A 1 178 ? -8.942 10.752 18.521 1.00 91.38 178 ILE A O 1
ATOM 1419 N N . THR A 1 179 ? -6.828 10.040 18.658 1.00 91.94 179 THR A N 1
ATOM 1420 C CA . THR A 1 179 ? -7.146 8.836 19.442 1.00 91.94 179 THR A CA 1
ATOM 1421 C C . THR A 1 179 ? -7.131 9.086 20.948 1.00 91.94 179 THR A C 1
ATOM 1423 O O . THR A 1 179 ? -7.823 8.396 21.685 1.00 91.94 179 THR A O 1
ATOM 1426 N N . GLY A 1 180 ? -6.380 10.085 21.415 1.00 90.38 180 GLY A N 1
ATOM 1427 C CA . GLY A 1 180 ? -6.046 10.292 22.827 1.00 90.38 180 GLY A CA 1
ATOM 1428 C C . GLY A 1 180 ? -4.843 9.464 23.301 1.00 90.38 180 GLY A C 1
ATOM 1429 O O . GLY A 1 180 ? -4.333 9.703 24.394 1.00 90.38 180 GLY A O 1
ATOM 1430 N N . SER A 1 181 ? -4.349 8.521 22.492 1.00 88.75 181 SER A N 1
ATOM 1431 C CA . SER A 1 181 ? -3.248 7.626 22.856 1.00 88.75 181 SER A CA 1
ATOM 1432 C C . SER A 1 181 ? -1.891 8.213 22.476 1.00 88.75 181 SER A C 1
ATOM 1434 O O . SER A 1 181 ? -1.606 8.464 21.308 1.00 88.75 181 SER A O 1
ATOM 1436 N N . ASN A 1 182 ? -1.001 8.378 23.455 1.00 87.94 182 ASN A N 1
ATOM 1437 C CA . ASN A 1 182 ? 0.375 8.834 23.227 1.00 87.94 182 ASN A CA 1
ATOM 1438 C C . ASN A 1 182 ? 1.337 7.711 22.795 1.00 87.94 182 ASN A C 1
ATOM 1440 O O . ASN A 1 182 ? 2.472 7.995 22.429 1.00 87.94 182 ASN A O 1
ATOM 1444 N N . THR A 1 183 ? 0.911 6.442 22.829 1.00 89.94 183 THR A N 1
ATOM 1445 C CA . THR A 1 183 ? 1.789 5.299 22.505 1.00 89.94 183 THR A CA 1
ATOM 1446 C C . THR A 1 183 ? 1.561 4.720 21.116 1.00 89.94 183 THR A C 1
ATOM 1448 O O . THR A 1 183 ? 2.428 4.011 20.608 1.00 89.94 183 THR A O 1
ATOM 1451 N N . ILE A 1 184 ? 0.408 4.989 20.496 1.00 91.00 184 ILE A N 1
ATOM 1452 C CA . ILE A 1 184 ? 0.008 4.302 19.265 1.00 91.00 184 ILE A CA 1
ATOM 1453 C C . ILE A 1 184 ? 0.952 4.583 18.095 1.00 91.00 184 ILE A C 1
ATOM 1455 O O . ILE A 1 184 ? 1.321 3.660 17.376 1.00 91.00 184 ILE A O 1
ATOM 1459 N N . GLU A 1 185 ? 1.369 5.836 17.924 1.00 92.81 185 GLU A N 1
ATOM 1460 C CA . GLU A 1 185 ? 2.229 6.229 16.809 1.00 92.81 185 GLU A CA 1
ATOM 1461 C C . GLU A 1 185 ? 3.592 5.534 16.900 1.00 92.81 185 GLU A C 1
ATOM 1463 O O . GLU A 1 185 ? 4.030 4.912 15.935 1.00 92.81 185 GLU A O 1
ATOM 1468 N N . ALA A 1 186 ? 4.208 5.551 18.086 1.00 92.56 186 ALA A N 1
ATOM 1469 C CA . ALA A 1 186 ? 5.467 4.858 18.341 1.00 92.56 186 ALA A CA 1
ATOM 1470 C C . ALA A 1 186 ? 5.334 3.338 18.146 1.00 92.56 186 ALA A C 1
ATOM 1472 O O . ALA A 1 186 ? 6.184 2.729 17.501 1.00 92.56 186 ALA A O 1
ATOM 1473 N N . LYS A 1 187 ? 4.247 2.723 18.639 1.00 92.62 187 LYS A N 1
ATOM 1474 C CA . LYS A 1 187 ? 3.984 1.285 18.457 1.00 92.62 187 LYS A CA 1
ATOM 1475 C C . LYS A 1 187 ? 3.846 0.913 16.982 1.00 92.62 187 LYS A C 1
ATOM 1477 O O . LYS A 1 187 ? 4.511 -0.016 16.537 1.00 92.62 187 LYS A O 1
ATOM 1482 N N . LEU A 1 188 ? 3.034 1.644 16.216 1.00 93.44 188 LEU A N 1
ATOM 1483 C CA . LEU A 1 188 ? 2.870 1.413 14.776 1.00 93.44 188 LEU A CA 1
ATOM 1484 C C . LEU A 1 188 ? 4.204 1.531 14.035 1.00 93.44 188 LEU A C 1
ATOM 1486 O O . LEU A 1 188 ? 4.550 0.637 13.266 1.00 93.44 188 LEU A O 1
ATOM 1490 N N . LYS A 1 189 ? 4.967 2.595 14.306 1.00 94.81 189 LYS A N 1
ATOM 1491 C CA . LYS A 1 189 ? 6.274 2.830 13.681 1.00 94.81 189 LYS A CA 1
ATOM 1492 C C . LYS A 1 189 ? 7.305 1.761 14.046 1.00 94.81 189 LYS A C 1
ATOM 1494 O O . LYS A 1 189 ? 8.067 1.353 13.182 1.00 94.81 189 LYS A O 1
ATOM 1499 N N . SER A 1 190 ? 7.270 1.231 15.271 1.00 93.81 190 SER A N 1
ATOM 1500 C CA . SER A 1 190 ? 8.213 0.197 15.730 1.00 93.81 190 SER A CA 1
ATOM 1501 C C . SER A 1 190 ? 8.121 -1.141 14.983 1.00 93.81 190 SER A C 1
ATOM 1503 O O . SER A 1 190 ? 9.017 -1.969 15.102 1.00 93.81 190 SER A O 1
ATOM 1505 N N . HIS A 1 191 ? 7.043 -1.369 14.226 1.00 93.25 191 HIS A N 1
ATOM 1506 C CA . HIS A 1 191 ? 6.890 -2.557 13.386 1.00 93.25 191 HIS A CA 1
ATOM 1507 C C . HIS A 1 191 ? 7.553 -2.433 12.009 1.00 93.25 191 HIS A C 1
ATOM 1509 O O . HIS A 1 191 ? 7.610 -3.421 11.277 1.00 93.25 191 HIS A O 1
ATOM 1515 N N . HIS A 1 192 ? 8.022 -1.243 11.640 1.00 93.69 192 HIS A N 1
ATOM 1516 C CA . HIS A 1 192 ? 8.781 -1.034 10.417 1.00 93.69 192 HIS A CA 1
ATOM 1517 C C . HIS A 1 192 ? 10.256 -1.382 10.645 1.00 93.69 192 HIS A C 1
ATOM 1519 O O . HIS A 1 192 ? 10.768 -1.257 11.753 1.00 93.69 192 HIS A O 1
ATOM 1525 N N . SER A 1 193 ? 10.964 -1.770 9.587 1.00 86.81 193 SER A N 1
ATOM 1526 C CA . SER A 1 193 ? 12.404 -2.053 9.646 1.00 86.81 193 SER A CA 1
ATOM 1527 C C . SER A 1 193 ? 13.294 -0.809 9.775 1.00 86.81 193 SER A C 1
ATOM 1529 O O . SER A 1 193 ? 14.490 -0.950 10.002 1.00 86.81 193 SER A O 1
ATOM 1531 N N . GLU A 1 194 ? 12.734 0.390 9.598 1.00 86.75 194 GLU A N 1
ATOM 1532 C CA . GLU A 1 194 ? 13.480 1.654 9.559 1.00 86.75 194 GLU A CA 1
ATOM 1533 C C . GLU A 1 194 ? 13.287 2.424 10.871 1.00 86.75 194 GLU A C 1
ATOM 1535 O O . GLU A 1 194 ? 12.295 2.182 11.570 1.00 86.75 194 GLU A O 1
ATOM 1540 N N . PRO A 1 195 ? 14.191 3.363 11.206 1.00 86.31 195 PRO A N 1
ATOM 1541 C CA . PRO A 1 195 ? 14.072 4.183 12.406 1.00 86.31 195 PRO A CA 1
ATOM 1542 C C . PRO A 1 195 ? 12.722 4.925 12.485 1.00 86.31 195 PRO A C 1
ATOM 1544 O O . PRO A 1 195 ? 12.320 5.578 11.518 1.00 86.31 195 PRO A O 1
ATOM 1547 N N . PRO A 1 196 ? 12.000 4.858 13.621 1.00 85.50 196 PRO A N 1
ATOM 1548 C CA . PRO A 1 196 ? 10.669 5.449 13.768 1.00 85.50 196 PRO A CA 1
ATOM 1549 C C . PRO A 1 196 ? 10.560 6.953 13.468 1.00 85.50 196 PRO A C 1
ATOM 1551 O O . PRO A 1 196 ? 9.518 7.415 13.002 1.00 85.50 196 PRO A O 1
ATOM 1554 N N . GLU A 1 197 ? 11.593 7.730 13.772 1.00 83.50 197 GLU A N 1
ATOM 1555 C CA . GLU A 1 197 ? 11.621 9.192 13.672 1.00 83.50 197 GLU A CA 1
ATOM 1556 C C . GLU A 1 197 ? 11.395 9.719 12.250 1.00 83.50 197 GLU A C 1
ATOM 1558 O O . GLU A 1 197 ? 10.755 10.760 12.082 1.00 83.50 197 GLU A O 1
ATOM 1563 N N . ASP A 1 198 ? 11.829 8.962 11.245 1.00 85.56 198 ASP A N 1
ATOM 1564 C CA . ASP A 1 198 ? 11.777 9.362 9.840 1.00 85.56 198 ASP A CA 1
ATOM 1565 C C . ASP A 1 198 ? 10.489 8.898 9.143 1.00 85.56 198 ASP A C 1
ATOM 1567 O O . ASP A 1 198 ? 10.133 9.381 8.065 1.00 85.56 198 ASP A O 1
ATOM 1571 N N . LEU A 1 199 ? 9.745 7.981 9.764 1.00 92.38 199 LEU A N 1
ATOM 1572 C CA . LEU A 1 199 ? 8.583 7.345 9.155 1.00 92.38 199 LEU A CA 1
ATOM 1573 C C . LEU A 1 199 ? 7.351 8.252 9.116 1.00 92.38 199 LEU A C 1
ATOM 1575 O O . LEU A 1 199 ? 6.975 8.912 10.092 1.00 92.38 199 LEU A O 1
ATOM 1579 N N . LYS A 1 200 ? 6.639 8.185 7.991 1.00 91.88 200 LYS A N 1
ATOM 1580 C CA . LYS A 1 200 ? 5.343 8.829 7.780 1.00 91.88 200 LYS A CA 1
ATOM 1581 C C . LYS A 1 200 ? 4.217 7.893 8.194 1.00 91.88 200 LYS A C 1
ATOM 1583 O O . LYS A 1 200 ? 4.251 6.699 7.898 1.00 91.88 200 LYS A O 1
ATOM 1588 N N . VAL A 1 201 ? 3.174 8.456 8.801 1.00 95.19 201 VAL A N 1
ATOM 1589 C CA . VAL A 1 201 ? 1.905 7.753 9.017 1.00 95.19 201 VAL A CA 1
ATOM 1590 C C . VAL A 1 201 ? 0.865 8.299 8.055 1.00 95.19 201 VAL A C 1
ATOM 1592 O O . VAL A 1 201 ? 0.671 9.509 7.951 1.00 95.19 201 VAL A O 1
ATOM 1595 N N . VAL A 1 202 ? 0.175 7.402 7.361 1.00 95.44 202 VAL A N 1
ATOM 1596 C CA . VAL A 1 202 ? -0.830 7.764 6.362 1.00 95.44 202 VAL A CA 1
ATOM 1597 C C . VAL A 1 202 ? -2.124 7.027 6.641 1.00 95.44 202 VAL A C 1
ATOM 1599 O O . VAL A 1 202 ? -2.140 5.812 6.794 1.00 95.44 202 VAL A O 1
ATOM 1602 N N . LEU A 1 203 ? -3.231 7.755 6.675 1.00 96.69 203 LEU A N 1
ATOM 1603 C CA . LEU A 1 203 ? -4.568 7.189 6.762 1.00 96.69 203 LEU A CA 1
ATOM 1604 C C . LEU A 1 203 ? -5.165 7.083 5.362 1.00 96.69 203 LEU A C 1
ATOM 1606 O O . LEU A 1 203 ? -5.354 8.089 4.686 1.00 96.69 203 LEU A O 1
ATOM 1610 N N . ARG A 1 204 ? -5.468 5.868 4.915 1.00 95.69 204 ARG A N 1
ATOM 1611 C CA . ARG A 1 204 ? -6.092 5.616 3.617 1.00 95.69 204 ARG A CA 1
ATOM 1612 C C . ARG A 1 204 ? -7.556 5.254 3.793 1.00 95.69 204 ARG A C 1
ATOM 1614 O O . ARG A 1 204 ? -7.890 4.398 4.615 1.00 95.69 204 ARG A O 1
ATOM 1621 N N . ARG A 1 205 ? -8.399 5.864 2.966 1.00 95.38 205 ARG A N 1
ATOM 1622 C CA . ARG A 1 205 ? -9.810 5.524 2.803 1.00 95.38 205 ARG A CA 1
ATOM 1623 C C . ARG A 1 205 ? -10.056 5.177 1.348 1.00 95.38 205 ARG A C 1
ATOM 1625 O O . ARG A 1 205 ? -9.823 6.003 0.472 1.00 95.38 205 ARG A O 1
ATOM 1632 N N . THR A 1 206 ? -10.582 3.984 1.120 1.00 93.69 206 THR A N 1
ATOM 1633 C CA . THR A 1 206 ? -10.928 3.497 -0.213 1.00 93.69 206 THR A CA 1
ATOM 1634 C C . THR A 1 206 ? -12.407 3.126 -0.221 1.00 93.69 206 THR A C 1
ATOM 1636 O O . THR A 1 206 ? -12.814 2.216 0.496 1.00 93.69 206 THR A O 1
ATOM 1639 N N . ALA A 1 207 ? -13.214 3.853 -0.987 1.00 93.19 207 ALA A N 1
ATOM 1640 C CA . ALA A 1 207 ? -14.602 3.522 -1.327 1.00 93.19 207 ALA A CA 1
ATOM 1641 C C . ALA A 1 207 ? -14.644 2.745 -2.659 1.00 93.19 207 ALA A C 1
ATOM 1643 O O . ALA A 1 207 ? -13.588 2.627 -3.274 1.00 93.19 207 ALA A O 1
ATOM 1644 N N . PRO A 1 208 ? -15.788 2.186 -3.104 1.00 92.25 208 PRO A N 1
ATOM 1645 C CA . PRO A 1 208 ? -15.849 1.305 -4.269 1.00 92.25 208 PRO A CA 1
ATOM 1646 C C . PRO A 1 208 ? -15.336 1.946 -5.550 1.00 92.25 208 PRO A C 1
ATOM 1648 O O . PRO A 1 208 ? -15.436 3.156 -5.750 1.00 92.25 208 PRO A O 1
ATOM 1651 N N . THR A 1 209 ? -14.769 1.114 -6.414 1.00 82.12 209 THR A N 1
ATOM 1652 C CA . THR A 1 209 ? -13.928 1.569 -7.518 1.00 82.12 209 THR A CA 1
ATOM 1653 C C . THR A 1 209 ? -14.174 0.717 -8.752 1.00 82.12 209 THR A C 1
ATOM 1655 O O . THR A 1 209 ? -14.590 -0.439 -8.646 1.00 82.12 209 THR A O 1
ATOM 1658 N N . ASP A 1 210 ? -13.885 1.247 -9.937 1.00 82.56 210 ASP A N 1
ATOM 1659 C CA . ASP A 1 210 ? -14.029 0.495 -11.192 1.00 82.56 210 ASP A CA 1
ATOM 1660 C C . ASP A 1 210 ? -12.805 -0.358 -11.531 1.00 82.56 210 ASP A C 1
ATOM 1662 O O . ASP A 1 210 ? -12.636 -0.802 -12.662 1.00 82.56 210 ASP A O 1
ATOM 1666 N N . GLY A 1 211 ? -11.939 -0.614 -10.549 1.00 84.69 211 GLY A N 1
ATOM 1667 C CA . GLY A 1 211 ? -10.637 -1.205 -10.803 1.00 84.69 211 GLY A CA 1
ATOM 1668 C C . GLY A 1 211 ? -10.007 -1.903 -9.605 1.00 84.69 211 GLY A C 1
ATOM 1669 O O . GLY A 1 211 ? -10.494 -1.811 -8.483 1.00 84.69 211 GLY A O 1
ATOM 1670 N N . CYS A 1 212 ? -8.879 -2.561 -9.840 1.00 87.06 212 CYS A N 1
ATOM 1671 C CA . CYS A 1 212 ? -8.068 -3.208 -8.814 1.00 87.06 212 CYS A CA 1
ATOM 1672 C C . CYS A 1 212 ? -6.712 -2.501 -8.641 1.00 87.06 212 CYS A C 1
ATOM 1674 O O . CYS A 1 212 ? -6.400 -1.563 -9.368 1.00 87.06 212 CYS A O 1
ATOM 1676 N N . LEU A 1 213 ? -5.899 -2.932 -7.676 1.00 86.75 213 LEU A N 1
ATOM 1677 C CA . LEU A 1 213 ? -4.464 -2.642 -7.667 1.00 86.75 213 LEU A CA 1
ATOM 1678 C C . LEU A 1 213 ? -3.747 -3.861 -8.264 1.00 86.75 213 LEU A C 1
ATOM 1680 O O . LEU A 1 213 ? -3.744 -4.904 -7.604 1.00 86.75 213 LEU A O 1
ATOM 1684 N N . PRO A 1 214 ? -3.183 -3.765 -9.483 1.00 88.88 214 PRO A N 1
ATOM 1685 C CA . PRO A 1 214 ? -2.535 -4.889 -10.152 1.00 88.88 214 PRO A CA 1
ATOM 1686 C C . PRO A 1 214 ? -1.412 -5.520 -9.334 1.00 88.88 214 PRO A C 1
ATOM 1688 O O . PRO A 1 214 ? -0.859 -4.896 -8.430 1.00 88.88 214 PRO A O 1
ATOM 1691 N N . TRP A 1 215 ? -1.034 -6.742 -9.699 1.00 89.62 215 TRP A N 1
ATOM 1692 C CA . TRP A 1 215 ? 0.116 -7.425 -9.115 1.00 89.62 215 TRP A CA 1
ATOM 1693 C C . TRP A 1 215 ? 1.408 -6.634 -9.325 1.00 89.62 215 TRP A C 1
ATOM 1695 O O . TRP A 1 215 ? 1.786 -6.339 -10.463 1.00 89.62 215 TRP A O 1
ATOM 1705 N N . HIS A 1 216 ? 2.070 -6.302 -8.222 1.00 87.94 216 HIS A N 1
ATOM 1706 C CA . HIS A 1 216 ? 3.312 -5.543 -8.184 1.00 87.94 216 HIS A CA 1
ATOM 1707 C C . HIS A 1 216 ? 4.130 -5.904 -6.941 1.00 87.94 216 HIS A C 1
ATOM 1709 O O . HIS A 1 216 ? 3.641 -6.551 -6.018 1.00 87.94 216 HIS A O 1
ATOM 1715 N N . VAL A 1 217 ? 5.382 -5.464 -6.932 1.00 87.81 217 VAL A N 1
ATOM 1716 C CA . VAL A 1 217 ? 6.222 -5.368 -5.737 1.00 87.81 217 VAL A CA 1
ATOM 1717 C C . VAL A 1 217 ? 6.388 -3.878 -5.450 1.00 87.81 217 VAL A C 1
ATOM 1719 O O . VAL A 1 217 ? 6.491 -3.085 -6.390 1.00 87.81 217 VAL A O 1
ATOM 1722 N N . ASP A 1 218 ? 6.376 -3.484 -4.177 1.00 83.50 218 ASP A N 1
ATOM 1723 C CA . ASP A 1 218 ? 6.610 -2.085 -3.815 1.00 83.50 218 ASP A CA 1
ATOM 1724 C C . ASP A 1 218 ? 7.991 -1.642 -4.324 1.00 83.50 218 ASP A C 1
ATOM 1726 O O . ASP A 1 218 ? 8.981 -2.369 -4.188 1.00 83.50 218 ASP A O 1
ATOM 1730 N N . GLY A 1 219 ? 8.061 -0.452 -4.930 1.00 72.12 219 GLY A N 1
ATOM 1731 C CA . GLY A 1 219 ? 9.275 0.052 -5.577 1.00 72.12 219 GLY A CA 1
ATOM 1732 C C . GLY A 1 219 ? 10.473 0.175 -4.627 1.00 72.12 219 GLY A C 1
ATOM 1733 O O . GLY A 1 219 ? 10.341 0.088 -3.407 1.00 72.12 219 GLY A O 1
ATOM 1734 N N . TYR A 1 220 ? 11.675 0.391 -5.169 1.00 65.44 220 TYR A N 1
ATOM 1735 C CA . TYR A 1 220 ? 12.923 0.479 -4.385 1.00 65.44 220 TYR A CA 1
ATOM 1736 C C . TYR A 1 220 ? 12.907 1.546 -3.275 1.00 65.44 220 TYR A C 1
ATOM 1738 O O . TYR A 1 220 ? 13.631 1.414 -2.294 1.00 65.44 220 TYR A O 1
ATOM 1746 N N . TYR A 1 221 ? 12.048 2.562 -3.390 1.00 66.62 221 TYR A N 1
ATOM 1747 C CA . TYR A 1 221 ? 11.826 3.586 -2.363 1.00 66.62 221 TYR A CA 1
ATOM 1748 C C . TYR A 1 221 ? 11.145 3.069 -1.085 1.00 66.62 221 TYR A C 1
ATOM 1750 O O . TYR A 1 221 ? 11.082 3.817 -0.109 1.00 66.62 221 TYR A O 1
ATOM 1758 N N . SER A 1 222 ? 10.608 1.845 -1.104 1.00 75.38 222 SER A N 1
ATOM 1759 C CA . SER A 1 222 ? 10.008 1.170 0.043 1.00 75.38 222 SER A CA 1
ATOM 1760 C C . SER A 1 222 ? 10.808 -0.082 0.386 1.00 75.38 222 SER A C 1
ATOM 1762 O O . SER A 1 222 ? 11.053 -0.946 -0.456 1.00 75.38 222 SER A O 1
ATOM 1764 N N . ARG A 1 223 ? 11.257 -0.152 1.630 1.00 81.56 223 ARG A N 1
ATOM 1765 C CA . ARG A 1 223 ? 11.955 -1.265 2.273 1.00 81.56 223 ARG A CA 1
ATOM 1766 C C . ARG A 1 223 ? 10.953 -2.134 3.021 1.00 81.56 223 ARG A C 1
ATOM 1768 O O . ARG A 1 223 ? 11.099 -3.352 3.015 1.00 81.56 223 ARG A O 1
ATOM 1775 N N . ALA A 1 224 ? 9.930 -1.520 3.613 1.00 88.62 224 ALA A N 1
ATOM 1776 C CA . ALA A 1 224 ? 8.784 -2.213 4.176 1.00 88.62 224 ALA A CA 1
ATOM 1777 C C . ALA A 1 224 ? 7.502 -1.384 4.033 1.00 88.62 224 ALA A C 1
ATOM 1779 O O . ALA A 1 224 ? 7.523 -0.159 4.001 1.00 88.62 224 ALA A O 1
ATOM 1780 N N . THR A 1 225 ? 6.365 -2.070 4.019 1.00 91.00 225 THR A N 1
ATOM 1781 C CA . THR A 1 225 ? 5.045 -1.463 4.144 1.00 91.00 225 THR A CA 1
ATOM 1782 C C . THR A 1 225 ? 4.345 -2.094 5.339 1.00 91.00 225 THR A C 1
ATOM 1784 O O . THR A 1 225 ? 4.029 -3.288 5.352 1.00 91.00 225 THR A O 1
ATOM 1787 N N . VAL A 1 226 ? 4.068 -1.277 6.357 1.00 95.50 226 VAL A N 1
ATOM 1788 C CA . VAL A 1 226 ? 3.286 -1.684 7.530 1.00 95.50 226 VAL A CA 1
ATOM 1789 C C . VAL A 1 226 ? 1.867 -1.157 7.376 1.00 95.50 226 VAL A C 1
ATOM 1791 O O . VAL A 1 226 ? 1.655 0.043 7.217 1.00 95.50 226 VAL A O 1
ATOM 1794 N N . GLN A 1 227 ? 0.879 -2.043 7.457 1.00 96.56 227 GLN A N 1
ATOM 1795 C CA . GLN A 1 227 ? -0.536 -1.708 7.336 1.00 96.56 227 GLN A CA 1
ATOM 1796 C C . GLN A 1 227 ? -1.305 -2.139 8.581 1.00 96.56 227 GLN A C 1
ATOM 1798 O O . GLN A 1 227 ? -1.268 -3.306 8.959 1.00 96.56 227 GLN A O 1
ATOM 1803 N N . TYR A 1 228 ? -2.094 -1.242 9.158 1.00 97.31 228 TYR A N 1
ATOM 1804 C CA . TYR A 1 228 ? -3.001 -1.537 10.261 1.00 97.31 228 TYR A CA 1
ATOM 1805 C C . TYR A 1 228 ? -4.456 -1.343 9.833 1.00 97.31 228 TYR A C 1
ATOM 1807 O O . TYR A 1 228 ? -4.873 -0.251 9.448 1.00 97.31 228 TYR A O 1
ATOM 1815 N N . THR A 1 229 ? -5.234 -2.421 9.880 1.00 97.00 229 THR A N 1
ATOM 1816 C CA . THR A 1 229 ? -6.625 -2.447 9.398 1.00 97.00 229 THR A CA 1
ATOM 1817 C C . THR A 1 229 ? -7.569 -1.834 10.433 1.00 97.00 229 THR A C 1
ATOM 1819 O O . THR A 1 229 ? -7.595 -2.301 11.573 1.00 97.00 229 THR A O 1
ATOM 1822 N N . LEU A 1 230 ? -8.356 -0.817 10.066 1.00 97.69 230 LEU A N 1
ATOM 1823 C CA . LEU A 1 230 ? -9.215 -0.098 11.019 1.00 97.69 230 LEU A CA 1
ATOM 1824 C C . LEU A 1 230 ? -10.629 -0.681 11.133 1.00 97.69 230 LEU A C 1
ATOM 1826 O O . LEU A 1 230 ? -11.164 -0.721 12.242 1.00 97.69 230 LEU A O 1
ATOM 1830 N N . ASN A 1 231 ? -11.204 -1.166 10.034 1.00 97.06 231 ASN A N 1
ATOM 1831 C CA . ASN A 1 231 ? -12.522 -1.799 10.013 1.00 97.06 231 ASN A CA 1
ATOM 1832 C C . ASN A 1 231 ? -12.461 -3.269 9.596 1.00 97.06 231 ASN A C 1
ATOM 1834 O O . ASN A 1 231 ? -11.445 -3.751 9.096 1.00 97.06 231 ASN A O 1
ATOM 1838 N N . ASP A 1 232 ? -13.522 -4.003 9.901 1.00 95.69 232 ASP A N 1
ATOM 1839 C CA . ASP A 1 232 ? -13.593 -5.438 9.692 1.00 95.69 232 ASP A CA 1
ATOM 1840 C C . ASP A 1 232 ? -13.819 -5.770 8.212 1.00 95.69 232 ASP A C 1
ATOM 1842 O O . ASP A 1 232 ? -14.535 -5.059 7.509 1.00 95.69 232 ASP A O 1
ATOM 1846 N N . ASP A 1 233 ? -13.222 -6.860 7.727 1.00 91.00 233 ASP A N 1
ATOM 1847 C CA . ASP A 1 233 ? -13.370 -7.286 6.332 1.00 91.00 233 ASP A CA 1
ATOM 1848 C C . ASP A 1 233 ? -14.785 -7.776 5.978 1.00 91.00 233 ASP A C 1
ATOM 1850 O O . ASP A 1 233 ? -15.095 -7.965 4.807 1.00 91.00 233 ASP A O 1
ATOM 1854 N N . ARG A 1 234 ? -15.679 -7.904 6.967 1.00 93.94 234 ARG A N 1
ATOM 1855 C CA . ARG A 1 234 ? -17.124 -8.105 6.772 1.00 93.94 234 ARG A CA 1
ATOM 1856 C C . ARG A 1 234 ? -17.884 -6.820 6.428 1.00 93.94 234 ARG A C 1
ATOM 1858 O O . ARG A 1 234 ? -19.035 -6.900 6.007 1.00 93.94 234 ARG A O 1
ATOM 1865 N N . GLU A 1 235 ? -17.281 -5.647 6.627 1.00 96.00 235 GLU A N 1
ATOM 1866 C CA . GLU A 1 235 ? -17.920 -4.341 6.388 1.00 96.00 235 GLU A CA 1
ATOM 1867 C C . GLU A 1 235 ? -17.824 -3.886 4.920 1.00 96.00 235 GLU A C 1
ATOM 1869 O O . GLU A 1 235 ? -18.409 -2.872 4.535 1.00 96.00 235 GLU A O 1
ATOM 1874 N N . TYR A 1 236 ? -17.097 -4.628 4.083 1.00 94.94 236 TYR A N 1
ATOM 1875 C CA . TYR A 1 236 ? -16.936 -4.351 2.660 1.00 94.94 236 TYR A CA 1
ATOM 1876 C C . TYR A 1 236 ? -16.829 -5.647 1.844 1.00 94.94 236 TYR A C 1
ATOM 1878 O O . TYR A 1 236 ? -16.642 -6.726 2.396 1.00 94.94 236 TYR A O 1
ATOM 1886 N N . LYS A 1 237 ? -16.989 -5.548 0.518 1.00 94.06 237 LYS A N 1
ATOM 1887 C CA . LYS A 1 237 ? -16.833 -6.674 -0.423 1.00 94.06 237 LYS A CA 1
ATOM 1888 C C . LYS A 1 237 ? -15.739 -6.370 -1.430 1.00 94.06 237 LYS A C 1
ATOM 1890 O O . LYS A 1 237 ? -15.744 -5.287 -2.021 1.00 94.06 237 LYS A O 1
ATOM 1895 N N . GLY A 1 238 ? -14.838 -7.316 -1.662 1.00 93.12 238 GLY A N 1
ATOM 1896 C CA . GLY A 1 238 ? -13.615 -7.094 -2.424 1.00 93.12 238 GLY A CA 1
ATOM 1897 C C . GLY A 1 238 ? -12.581 -6.263 -1.657 1.00 93.12 238 GLY A C 1
ATOM 1898 O O . GLY A 1 238 ? -12.519 -6.322 -0.433 1.00 93.12 238 GLY A O 1
ATOM 1899 N N . GLY A 1 239 ? -11.715 -5.520 -2.352 1.00 92.00 239 GLY A N 1
ATOM 1900 C CA . GLY A 1 239 ? -10.637 -4.758 -1.700 1.00 92.00 239 GLY A CA 1
ATOM 1901 C C . GLY A 1 239 ? -9.622 -5.640 -0.960 1.00 92.00 239 GLY A C 1
ATOM 1902 O O . GLY A 1 239 ? -8.934 -5.168 -0.048 1.00 92.00 239 GLY A O 1
ATOM 1903 N N . ARG A 1 240 ? -9.556 -6.928 -1.313 1.00 92.75 240 ARG A N 1
ATOM 1904 C CA . ARG A 1 240 ? -8.762 -7.946 -0.630 1.00 92.75 240 ARG A CA 1
ATOM 1905 C C . ARG A 1 240 ? -7.307 -7.808 -1.021 1.00 92.75 240 ARG A C 1
ATOM 1907 O O . ARG A 1 240 ? -6.974 -7.833 -2.203 1.00 92.75 240 ARG A O 1
ATOM 1914 N N . LEU A 1 241 ? -6.442 -7.697 -0.020 1.00 93.44 241 LEU A N 1
ATOM 1915 C CA . LEU A 1 241 ? -5.004 -7.725 -0.234 1.00 93.44 241 LEU A CA 1
ATOM 1916 C C . LEU A 1 241 ? -4.583 -9.172 -0.508 1.00 93.44 241 LEU A C 1
ATOM 1918 O O . LEU A 1 241 ? -4.786 -10.038 0.337 1.00 93.44 241 LEU A O 1
ATOM 1922 N N . CYS A 1 242 ? -4.050 -9.414 -1.696 1.00 93.88 242 CYS A N 1
ATOM 1923 C CA . CYS A 1 242 ? -3.635 -10.720 -2.186 1.00 93.88 242 CYS A CA 1
ATOM 1924 C C . CYS A 1 242 ? -2.113 -10.728 -2.302 1.00 93.88 242 CYS A C 1
ATOM 1926 O O . CYS A 1 242 ? -1.550 -9.782 -2.843 1.00 93.88 242 CYS A O 1
ATOM 1928 N N . PHE A 1 243 ? -1.466 -11.785 -1.829 1.00 93.62 243 PHE A N 1
ATOM 1929 C CA . PHE A 1 243 ? -0.024 -11.982 -1.910 1.00 93.62 243 PHE A CA 1
ATOM 1930 C C . PHE A 1 243 ? 0.294 -13.235 -2.707 1.00 93.62 243 PHE A C 1
ATOM 1932 O O . PHE A 1 243 ? -0.493 -14.180 -2.737 1.00 93.62 243 PHE A O 1
ATOM 1939 N N . TYR A 1 244 ? 1.470 -13.245 -3.315 1.00 92.25 244 TYR A N 1
ATOM 1940 C CA . TYR A 1 244 ? 2.061 -14.449 -3.860 1.00 92.25 244 TYR A CA 1
ATOM 1941 C C . TYR A 1 244 ? 3.540 -14.505 -3.489 1.00 92.25 244 TYR A C 1
ATOM 1943 O O . TYR A 1 244 ? 4.278 -13.547 -3.725 1.00 92.25 244 TYR A O 1
ATOM 1951 N N . THR A 1 245 ? 3.959 -15.630 -2.916 1.00 89.50 245 THR A N 1
ATOM 1952 C CA . THR A 1 245 ? 5.366 -15.958 -2.660 1.00 89.50 245 THR A CA 1
ATOM 1953 C C . THR A 1 245 ? 5.614 -17.412 -3.041 1.00 89.50 245 THR A C 1
ATOM 1955 O O . THR A 1 245 ? 4.667 -18.197 -3.114 1.00 89.50 245 THR A O 1
ATOM 1958 N N . GLU A 1 246 ? 6.868 -17.793 -3.285 1.00 85.31 246 GLU A N 1
ATOM 1959 C CA . GLU A 1 246 ? 7.192 -19.200 -3.563 1.00 85.31 246 GLU A CA 1
ATOM 1960 C C . GLU A 1 246 ? 6.860 -20.107 -2.373 1.00 85.31 246 GLU A C 1
ATOM 1962 O O . GLU A 1 246 ? 6.311 -21.188 -2.569 1.00 85.31 246 GLU A O 1
ATOM 1967 N N . ASP A 1 247 ? 7.099 -19.630 -1.148 1.00 86.81 247 ASP A N 1
ATOM 1968 C CA . ASP A 1 247 ? 6.881 -20.403 0.080 1.00 86.81 247 ASP A CA 1
ATOM 1969 C C . ASP A 1 247 ? 5.398 -20.626 0.413 1.00 86.81 247 ASP A C 1
ATOM 1971 O O . ASP A 1 247 ? 5.022 -21.679 0.928 1.00 86.81 247 ASP A O 1
ATOM 1975 N N . LEU A 1 248 ? 4.548 -19.619 0.175 1.00 87.06 248 LEU A N 1
ATOM 1976 C CA . LEU A 1 248 ? 3.138 -19.631 0.592 1.00 87.06 248 LEU A CA 1
ATOM 1977 C C . LEU A 1 248 ? 2.170 -19.883 -0.567 1.00 87.06 248 LEU A C 1
ATOM 1979 O O . LEU A 1 248 ? 0.990 -20.149 -0.331 1.00 87.06 248 LEU A O 1
ATOM 1983 N N . GLY A 1 249 ? 2.637 -19.767 -1.811 1.00 90.44 249 GLY A N 1
ATOM 1984 C CA . GLY A 1 249 ? 1.772 -19.692 -2.978 1.00 90.44 249 GLY A CA 1
ATOM 1985 C C . GLY A 1 249 ? 0.869 -18.456 -2.939 1.00 90.44 249 GLY A C 1
ATOM 1986 O O . GLY A 1 249 ? 1.199 -17.425 -2.345 1.00 90.44 249 GLY A O 1
ATOM 1987 N N . LEU A 1 250 ? -0.292 -18.547 -3.595 1.00 91.94 250 LEU A N 1
ATOM 1988 C CA . LEU A 1 250 ? -1.311 -17.502 -3.525 1.00 91.94 250 LEU A CA 1
ATOM 1989 C C . LEU A 1 250 ? -1.913 -17.477 -2.120 1.00 91.94 250 LEU A C 1
ATOM 1991 O O . LEU A 1 250 ? -2.607 -18.406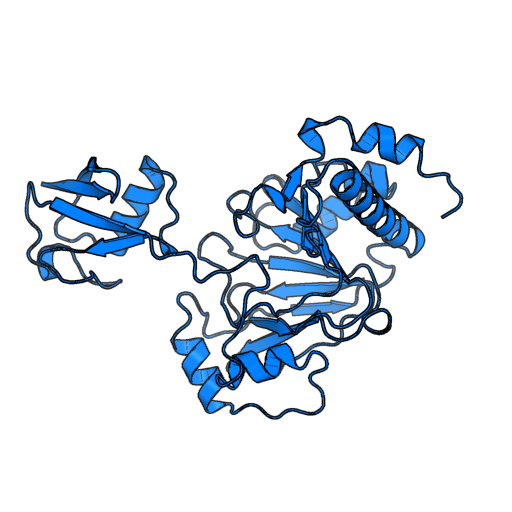 -1.710 1.00 91.94 250 LEU A O 1
ATOM 1995 N N . TYR A 1 251 ? -1.717 -16.367 -1.419 1.00 91.19 251 TYR A N 1
ATOM 1996 C CA . TYR A 1 251 ? -2.221 -16.173 -0.074 1.00 91.19 251 TYR A CA 1
ATOM 1997 C C . TYR A 1 251 ? -3.083 -14.917 0.015 1.00 91.19 251 TYR A C 1
ATOM 1999 O O . TYR A 1 251 ? -2.641 -13.803 -0.269 1.00 91.19 251 TYR A O 1
ATOM 2007 N N . VAL A 1 252 ? -4.336 -15.085 0.436 1.00 91.94 252 VAL A N 1
ATOM 2008 C CA . VAL A 1 252 ? -5.287 -13.977 0.572 1.00 91.94 252 VAL A CA 1
ATOM 2009 C C . VAL A 1 252 ? -5.823 -13.938 2.006 1.00 91.94 252 VAL A C 1
ATOM 2011 O O . VAL A 1 252 ? -6.845 -14.567 2.295 1.00 91.94 252 VAL A O 1
ATOM 2014 N N . PRO A 1 253 ? -5.138 -13.233 2.923 1.00 91.31 253 PRO A N 1
ATOM 2015 C CA . PRO A 1 253 ? -5.454 -13.235 4.347 1.00 91.31 253 PRO A CA 1
ATOM 2016 C C . PRO A 1 253 ? -6.824 -12.626 4.652 1.00 91.31 253 PRO A C 1
ATOM 2018 O O . PRO A 1 253 ? -7.227 -11.617 4.067 1.00 91.31 253 PRO A O 1
ATOM 2021 N N . ARG A 1 254 ? -7.478 -13.166 5.683 1.00 91.56 254 ARG A N 1
ATOM 2022 C CA . ARG A 1 254 ? -8.502 -12.435 6.439 1.00 91.56 254 ARG A CA 1
ATOM 2023 C C . ARG A 1 254 ? -7.845 -11.300 7.218 1.00 91.56 254 ARG A C 1
ATOM 2025 O O . ARG A 1 254 ? -6.781 -11.477 7.813 1.00 91.56 254 ARG A O 1
ATOM 2032 N N . ARG A 1 255 ? -8.483 -10.134 7.233 1.00 93.62 255 ARG A N 1
ATOM 2033 C CA . ARG A 1 255 ? -7.994 -8.927 7.909 1.00 93.62 255 ARG A CA 1
ATOM 2034 C C . ARG A 1 255 ? -9.127 -8.269 8.698 1.00 93.62 255 ARG A C 1
ATOM 2036 O O . ARG A 1 255 ? -9.546 -7.166 8.353 1.00 93.62 255 ARG A O 1
ATOM 2043 N N . PRO A 1 256 ? -9.609 -8.899 9.786 1.00 95.56 256 PRO A N 1
ATOM 2044 C CA . PRO A 1 256 ? -10.528 -8.235 10.702 1.00 95.56 256 PRO A CA 1
ATOM 2045 C C . PRO A 1 256 ? -9.880 -6.985 11.313 1.00 95.56 256 PRO A C 1
ATOM 2047 O O . PRO A 1 256 ? -8.648 -6.841 11.342 1.00 95.56 256 PRO A O 1
ATOM 2050 N N . ALA A 1 257 ? -10.708 -6.087 11.845 1.00 96.75 257 ALA A N 1
ATOM 2051 C CA . ALA A 1 257 ? -10.253 -4.827 12.421 1.00 96.75 257 ALA A CA 1
ATOM 2052 C C . ALA A 1 257 ? -9.186 -5.058 13.508 1.00 96.75 257 ALA A C 1
ATOM 2054 O O . ALA A 1 257 ? -9.403 -5.803 14.463 1.00 96.75 257 ALA A O 1
ATOM 2055 N N . GLY A 1 258 ? -8.049 -4.372 13.409 1.00 96.38 258 GLY A N 1
ATOM 2056 C CA . GLY A 1 258 ? -6.898 -4.541 14.301 1.00 96.38 258 GLY A CA 1
ATOM 2057 C C . GLY A 1 258 ? -5.825 -5.512 13.804 1.00 96.38 258 GLY A C 1
ATOM 2058 O O . GLY A 1 258 ? -4.898 -5.839 14.547 1.00 96.38 258 GLY A O 1
ATOM 2059 N N . THR A 1 259 ? -5.935 -5.981 12.562 1.00 97.25 259 THR A N 1
ATOM 2060 C CA . THR A 1 259 ? -4.894 -6.791 11.919 1.00 97.25 259 THR A CA 1
ATOM 2061 C C . THR A 1 259 ? -3.779 -5.904 11.378 1.00 97.25 259 THR A C 1
ATOM 2063 O O . THR A 1 259 ? -4.041 -5.018 10.554 1.00 97.25 259 THR A O 1
ATOM 2066 N N . LEU A 1 260 ? -2.557 -6.181 11.828 1.00 96.62 260 LEU A N 1
ATOM 2067 C CA . LEU A 1 260 ? -1.305 -5.654 11.310 1.00 96.62 260 LEU A CA 1
ATOM 2068 C C . LEU A 1 260 ? -0.815 -6.556 10.169 1.00 96.62 260 LEU A C 1
ATOM 2070 O O . LEU A 1 260 ? -0.833 -7.781 10.289 1.00 96.62 260 LEU A O 1
ATOM 2074 N N . SER A 1 261 ? -0.399 -5.960 9.061 1.00 95.81 261 SER A N 1
ATOM 2075 C CA . SER A 1 261 ? 0.179 -6.644 7.903 1.00 95.81 261 SER A CA 1
ATOM 2076 C C . SER A 1 261 ? 1.492 -5.969 7.556 1.00 95.81 261 SER A C 1
ATOM 2078 O O . SER A 1 261 ? 1.509 -4.756 7.365 1.00 95.81 261 SER A O 1
ATOM 2080 N N . ILE A 1 262 ? 2.569 -6.739 7.496 1.00 94.81 262 ILE A N 1
ATOM 2081 C CA . ILE A 1 262 ? 3.915 -6.250 7.211 1.00 94.81 262 ILE A CA 1
ATOM 2082 C C . ILE A 1 262 ? 4.435 -7.055 6.033 1.00 94.81 262 ILE A C 1
ATOM 2084 O O . ILE A 1 262 ? 4.416 -8.283 6.076 1.00 94.81 262 ILE A O 1
ATOM 2088 N N . HIS A 1 263 ? 4.864 -6.362 4.992 1.00 91.81 263 HIS A N 1
ATOM 2089 C CA . HIS A 1 263 ? 5.513 -6.956 3.832 1.00 91.81 263 HIS A CA 1
ATOM 2090 C C . HIS A 1 263 ? 6.641 -6.033 3.378 1.00 91.81 263 HIS A C 1
ATOM 2092 O O . HIS A 1 263 ? 6.628 -4.843 3.690 1.00 91.81 263 HIS A O 1
ATOM 2098 N N . THR A 1 264 ? 7.626 -6.577 2.682 1.00 88.69 264 THR A N 1
ATOM 2099 C CA . THR A 1 264 ? 8.791 -5.838 2.190 1.00 88.69 264 THR A CA 1
ATOM 2100 C C . THR A 1 264 ? 8.806 -5.848 0.673 1.00 88.69 264 THR A C 1
ATOM 2102 O O . THR A 1 264 ? 8.582 -4.821 0.036 1.00 88.69 264 THR A O 1
ATOM 2105 N N . LYS A 1 265 ? 9.007 -7.022 0.079 1.00 87.06 265 LYS A N 1
ATOM 2106 C CA . LYS A 1 265 ? 9.168 -7.208 -1.366 1.00 87.06 265 LYS A CA 1
ATOM 2107 C C . LYS A 1 265 ? 8.377 -8.388 -1.911 1.00 87.06 265 LYS A C 1
ATOM 2109 O O . LYS A 1 265 ? 8.690 -8.939 -2.964 1.00 87.06 265 LYS A O 1
ATOM 2114 N N . GLU A 1 266 ? 7.325 -8.771 -1.205 1.00 91.19 266 GLU A N 1
ATOM 2115 C CA . GLU A 1 266 ? 6.388 -9.771 -1.680 1.00 91.19 266 GLU A CA 1
ATOM 2116 C C . GLU A 1 266 ? 5.506 -9.193 -2.788 1.00 91.19 266 GLU A C 1
ATOM 2118 O O . GLU A 1 266 ? 4.957 -8.088 -2.669 1.00 91.19 266 GLU A O 1
ATOM 2123 N N . MET A 1 267 ? 5.348 -9.966 -3.868 1.00 92.69 267 MET A N 1
ATOM 2124 C CA . MET A 1 267 ? 4.414 -9.610 -4.925 1.00 92.69 267 MET A CA 1
ATOM 2125 C C . MET A 1 267 ? 3.000 -9.627 -4.352 1.00 92.69 267 MET A C 1
ATOM 2127 O O . MET A 1 267 ? 2.567 -10.599 -3.728 1.00 92.69 267 MET A O 1
ATOM 2131 N N . HIS A 1 268 ? 2.264 -8.550 -4.581 1.00 93.44 268 HIS A N 1
ATOM 2132 C CA . HIS A 1 268 ? 0.922 -8.400 -4.063 1.00 93.44 268 HIS A CA 1
ATOM 2133 C C . HIS A 1 268 ? 0.036 -7.579 -4.997 1.00 93.44 268 HIS A C 1
ATOM 2135 O O . HIS A 1 268 ? 0.496 -6.849 -5.871 1.00 93.44 268 HIS A O 1
ATOM 2141 N N . GLY A 1 269 ? -1.268 -7.722 -4.813 1.00 92.25 269 GLY A N 1
ATOM 2142 C CA . GLY A 1 269 ? -2.305 -6.968 -5.502 1.00 92.25 269 GLY A CA 1
ATOM 2143 C C . GLY A 1 269 ? -3.470 -6.705 -4.557 1.00 92.25 269 GLY A C 1
ATOM 2144 O O . GLY A 1 269 ? -3.568 -7.298 -3.483 1.00 92.25 269 GLY A O 1
ATOM 2145 N N . VAL A 1 270 ? -4.372 -5.806 -4.934 1.00 92.12 270 VAL A N 1
ATOM 2146 C CA . VAL A 1 270 ? -5.603 -5.551 -4.173 1.00 92.12 270 VAL A CA 1
ATOM 2147 C C . VAL A 1 270 ? -6.779 -5.751 -5.100 1.00 92.12 270 VAL A C 1
ATOM 2149 O O . VAL A 1 270 ? -6.863 -5.086 -6.129 1.00 92.12 270 VAL A O 1
ATOM 2152 N N . SER A 1 271 ? -7.688 -6.658 -4.752 1.00 92.50 271 SER A N 1
ATOM 2153 C CA . SER A 1 271 ? -8.874 -6.896 -5.567 1.00 92.50 271 SER A CA 1
ATOM 2154 C C . SER A 1 271 ? -9.764 -5.653 -5.633 1.00 92.50 271 SER A C 1
ATOM 2156 O O . SER A 1 271 ? -9.705 -4.772 -4.770 1.00 92.50 271 SER A O 1
ATOM 2158 N N . ARG A 1 272 ? -10.598 -5.565 -6.670 1.00 91.38 272 ARG A N 1
ATOM 2159 C CA . ARG A 1 272 ? -11.575 -4.485 -6.823 1.00 91.38 272 ARG A CA 1
ATOM 2160 C C . ARG A 1 272 ? -12.437 -4.380 -5.571 1.00 91.38 272 ARG A C 1
ATOM 2162 O O . ARG A 1 272 ? -12.936 -5.390 -5.083 1.00 91.38 272 ARG A O 1
ATOM 2169 N N . LEU A 1 273 ? -12.626 -3.166 -5.062 1.00 93.00 273 LEU A N 1
ATOM 2170 C CA . LEU A 1 273 ? -13.569 -2.909 -3.978 1.00 93.00 273 LEU A CA 1
ATOM 2171 C C . LEU A 1 273 ? -14.963 -2.699 -4.580 1.00 93.00 273 LEU A C 1
ATOM 2173 O O . LEU A 1 273 ? -15.180 -1.750 -5.329 1.00 93.00 273 LEU A O 1
ATOM 2177 N N . ILE A 1 274 ? -15.891 -3.605 -4.274 1.00 93.19 274 ILE A N 1
ATOM 2178 C CA . ILE A 1 274 ? -17.233 -3.663 -4.874 1.00 93.19 274 ILE A CA 1
ATOM 2179 C C . ILE A 1 274 ? -18.234 -2.831 -4.068 1.00 93.19 274 ILE A C 1
ATOM 2181 O O . ILE A 1 274 ? -19.063 -2.126 -4.635 1.00 93.19 274 ILE A O 1
ATOM 2185 N N . SER A 1 275 ? -18.182 -2.923 -2.740 1.00 95.06 275 SER A N 1
ATOM 2186 C CA . SER A 1 275 ? -19.114 -2.227 -1.846 1.00 95.06 275 SER A CA 1
ATOM 2187 C C . SER A 1 275 ? -18.497 -2.001 -0.472 1.00 95.06 275 SER A C 1
ATOM 2189 O O . SER A 1 275 ? -17.625 -2.767 -0.068 1.00 95.06 275 SER A O 1
ATOM 2191 N N . GLY A 1 276 ? -19.013 -1.023 0.273 1.00 96.19 276 GLY A N 1
ATOM 2192 C CA . GLY A 1 276 ? -18.467 -0.627 1.574 1.00 96.19 276 GLY A CA 1
ATOM 2193 C C . GLY A 1 276 ? -17.232 0.265 1.434 1.00 96.19 276 GLY A C 1
ATOM 2194 O O . GLY A 1 276 ? -16.861 0.659 0.330 1.00 96.19 276 GLY A O 1
ATOM 2195 N N . VAL A 1 277 ? -16.608 0.608 2.558 1.00 96.94 277 VAL A N 1
ATOM 2196 C CA . VAL A 1 277 ? -15.408 1.455 2.590 1.00 96.94 277 VAL A CA 1
ATOM 2197 C C . VAL A 1 277 ? -14.335 0.750 3.405 1.00 96.94 277 VAL A C 1
ATOM 2199 O O . VAL A 1 277 ? -14.613 0.216 4.474 1.00 96.94 277 VAL A O 1
ATOM 2202 N N . ARG A 1 278 ? -13.105 0.731 2.895 1.00 96.88 278 ARG A N 1
ATOM 2203 C CA . ARG A 1 278 ? -11.944 0.132 3.555 1.00 96.88 278 ARG A CA 1
ATOM 2204 C C . ARG A 1 278 ? -11.061 1.232 4.137 1.00 96.88 278 ARG A C 1
ATOM 2206 O O . ARG A 1 278 ? -10.663 2.149 3.415 1.00 96.88 278 ARG A O 1
ATOM 2213 N N . TYR A 1 279 ? -10.711 1.100 5.416 1.00 98.06 279 TYR A N 1
ATOM 2214 C CA . TYR A 1 279 ? -9.872 2.059 6.136 1.00 98.06 279 TYR A CA 1
ATOM 2215 C C . TYR A 1 279 ? -8.614 1.388 6.684 1.00 98.06 279 TYR A C 1
ATOM 2217 O O . TYR A 1 279 ? -8.673 0.361 7.367 1.00 98.06 279 TYR A O 1
ATOM 2225 N N . VAL A 1 280 ? -7.455 1.974 6.391 1.00 97.25 280 VAL A N 1
ATOM 2226 C CA . VAL A 1 280 ? -6.152 1.406 6.758 1.00 97.25 280 VAL A CA 1
ATOM 2227 C C . VAL A 1 280 ? -5.185 2.523 7.137 1.00 97.25 280 VAL A C 1
ATOM 2229 O O . VAL A 1 280 ? -5.099 3.529 6.437 1.00 97.25 280 VAL A O 1
ATOM 2232 N N . LEU A 1 281 ? -4.430 2.333 8.217 1.00 97.19 281 LEU A N 1
ATOM 2233 C CA . LEU A 1 281 ? -3.231 3.125 8.490 1.00 97.19 281 LEU A CA 1
ATOM 2234 C C . LEU A 1 281 ? -2.019 2.468 7.837 1.00 97.19 281 LEU A C 1
ATOM 2236 O O . LEU A 1 281 ? -1.836 1.260 7.956 1.00 97.19 281 LEU A O 1
ATOM 2240 N N . PHE A 1 282 ? -1.182 3.270 7.202 1.00 95.56 282 PHE A N 1
ATOM 2241 C CA . PHE A 1 282 ? 0.104 2.883 6.649 1.00 95.56 282 PHE A CA 1
ATOM 2242 C C . PHE A 1 282 ? 1.217 3.540 7.457 1.00 95.56 282 PHE A C 1
ATOM 2244 O O . PHE A 1 282 ? 1.096 4.708 7.833 1.00 95.56 282 PHE A O 1
ATOM 2251 N N . VAL A 1 283 ? 2.302 2.805 7.676 1.00 95.38 283 VAL A N 1
ATOM 2252 C CA . VAL A 1 283 ? 3.598 3.377 8.039 1.00 95.38 283 VAL A CA 1
ATOM 2253 C C . V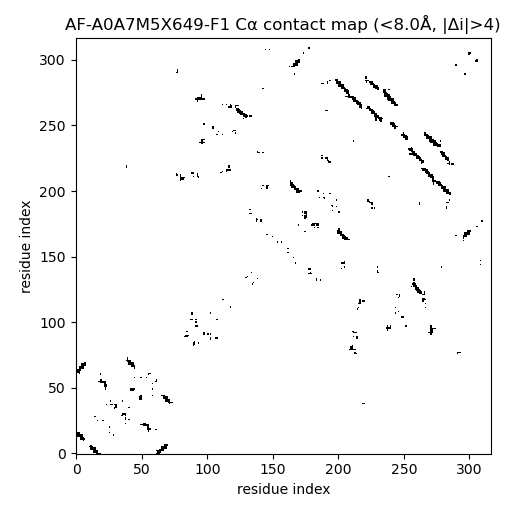AL A 1 283 ? 4.558 3.085 6.900 1.00 95.38 283 VAL A C 1
ATOM 2255 O O . VAL A 1 283 ? 4.701 1.927 6.508 1.00 95.38 283 VAL A O 1
ATOM 2258 N N . VAL A 1 284 ? 5.154 4.147 6.367 1.00 91.50 284 VAL A N 1
ATOM 2259 C CA . VAL A 1 284 ? 6.043 4.105 5.203 1.00 91.50 284 VAL A CA 1
ATOM 2260 C C . VAL A 1 284 ? 7.180 5.108 5.359 1.00 91.50 284 VAL A C 1
ATOM 2262 O O . VAL A 1 284 ? 7.099 6.056 6.146 1.00 91.50 284 VAL A O 1
ATOM 2265 N N . GLU A 1 285 ? 8.227 4.923 4.571 1.00 89.19 285 GLU A N 1
ATOM 2266 C CA . GLU A 1 285 ? 9.408 5.775 4.534 1.00 89.19 285 GLU A CA 1
ATOM 2267 C C . GLU A 1 285 ? 9.096 7.193 4.038 1.00 89.19 285 GLU A C 1
ATOM 2269 O O . GLU A 1 285 ? 8.163 7.412 3.254 1.00 89.19 285 GLU A O 1
ATOM 2274 N N . PRO A 1 286 ? 9.917 8.189 4.410 1.00 84.38 286 PRO A N 1
ATOM 2275 C CA . PRO A 1 286 ? 9.737 9.547 3.922 1.00 84.38 286 PRO A CA 1
ATOM 2276 C C . PRO A 1 286 ? 9.940 9.678 2.407 1.00 84.38 286 PRO A C 1
ATOM 2278 O O . PRO A 1 286 ? 9.367 10.578 1.794 1.00 84.38 286 PRO A O 1
ATOM 2281 N N . THR A 1 287 ? 10.685 8.772 1.780 1.00 80.44 287 THR A N 1
ATOM 2282 C CA . THR A 1 287 ? 10.859 8.700 0.322 1.00 80.44 287 THR A CA 1
ATOM 2283 C C . THR A 1 287 ? 9.647 8.134 -0.414 1.00 80.44 287 THR A C 1
ATOM 2285 O O . THR A 1 287 ? 9.554 8.306 -1.626 1.00 80.44 287 THR A O 1
ATOM 2288 N N . ASN A 1 288 ? 8.709 7.489 0.288 1.00 82.00 288 ASN A N 1
ATOM 2289 C CA . ASN A 1 288 ? 7.513 6.925 -0.324 1.00 82.00 288 ASN A CA 1
ATOM 2290 C C . ASN A 1 288 ? 6.589 8.054 -0.819 1.00 82.00 288 ASN A C 1
ATOM 2292 O O . ASN A 1 288 ? 6.142 8.906 -0.040 1.00 82.00 288 ASN A O 1
ATOM 2296 N N . ASP A 1 289 ? 6.315 8.066 -2.126 1.00 75.44 289 ASP A N 1
ATOM 2297 C CA . ASP A 1 289 ? 5.507 9.094 -2.795 1.00 75.44 289 ASP A CA 1
ATOM 2298 C C . ASP A 1 289 ? 3.994 8.823 -2.716 1.00 75.44 289 ASP A C 1
ATOM 2300 O O . ASP A 1 289 ? 3.191 9.572 -3.277 1.00 75.44 289 ASP A O 1
ATOM 2304 N N . LEU A 1 290 ? 3.597 7.748 -2.021 1.00 77.38 290 LEU A N 1
ATOM 2305 C CA . LEU A 1 290 ? 2.218 7.297 -1.860 1.00 77.38 290 LEU A CA 1
ATOM 2306 C C . LEU A 1 290 ? 1.508 7.062 -3.201 1.00 77.38 290 LEU A C 1
ATOM 2308 O O . LEU A 1 290 ? 0.289 7.224 -3.288 1.00 77.38 290 LEU A O 1
ATOM 2312 N N . GLY A 1 291 ? 2.231 6.683 -4.255 1.00 66.00 291 GLY A N 1
ATOM 2313 C CA . GLY A 1 291 ? 1.674 6.481 -5.594 1.00 66.00 291 GLY A CA 1
ATOM 2314 C C . GLY A 1 291 ? 1.501 7.773 -6.402 1.00 66.00 291 GLY A C 1
ATOM 2315 O O . GLY A 1 291 ? 0.912 7.754 -7.483 1.00 66.00 291 GLY A O 1
ATOM 2316 N N . GLY A 1 292 ? 2.020 8.901 -5.908 1.00 59.25 292 GLY A N 1
ATOM 2317 C CA . GLY A 1 292 ? 2.542 9.964 -6.759 1.00 59.25 292 GLY A CA 1
ATOM 2318 C C . GLY A 1 292 ? 1.553 10.901 -7.463 1.00 59.25 292 GLY A C 1
ATOM 2319 O O . GLY A 1 292 ? 1.998 11.722 -8.270 1.00 59.25 292 GLY A O 1
ATOM 2320 N N . THR A 1 293 ? 0.247 10.827 -7.201 1.00 59.09 293 THR A N 1
ATOM 2321 C CA . THR A 1 293 ? -0.721 11.860 -7.622 1.00 59.09 293 THR A CA 1
ATOM 2322 C C . THR A 1 293 ? -1.089 12.727 -6.424 1.00 59.09 293 THR A C 1
ATOM 2324 O O . THR A 1 293 ? -1.799 12.266 -5.529 1.00 59.09 293 THR A O 1
ATOM 2327 N N . THR A 1 294 ? -0.640 13.981 -6.412 1.00 61.44 294 THR A N 1
ATOM 2328 C CA . THR A 1 294 ? -0.898 14.928 -5.312 1.00 61.44 294 THR A CA 1
ATOM 2329 C C . THR A 1 294 ? -2.389 15.147 -5.049 1.00 61.44 294 THR A C 1
ATOM 2331 O O . THR A 1 294 ? -2.772 15.374 -3.914 1.00 61.44 294 THR A O 1
ATOM 2334 N N . GLU A 1 295 ? -3.251 14.996 -6.058 1.00 64.69 295 GLU A N 1
ATOM 2335 C CA . GLU A 1 295 ? -4.709 15.149 -5.922 1.00 64.69 295 GLU A CA 1
ATOM 2336 C C . GLU A 1 295 ? -5.369 14.117 -4.988 1.00 64.69 295 GLU A C 1
ATOM 2338 O O . GLU A 1 295 ? -6.388 14.411 -4.367 1.00 64.69 295 GLU A O 1
ATOM 2343 N N . ASN A 1 296 ? -4.788 12.918 -4.874 1.00 75.62 296 ASN A N 1
ATOM 2344 C CA . ASN A 1 296 ? -5.294 11.844 -4.009 1.00 75.62 296 ASN A CA 1
ATOM 2345 C C . ASN A 1 296 ? -4.650 11.872 -2.612 1.00 75.62 296 ASN A C 1
ATOM 2347 O O . ASN A 1 296 ? -4.958 11.020 -1.777 1.00 75.62 296 ASN A O 1
ATOM 2351 N N . ILE A 1 297 ? -3.732 12.815 -2.371 1.00 83.00 297 ILE A N 1
ATOM 2352 C CA . I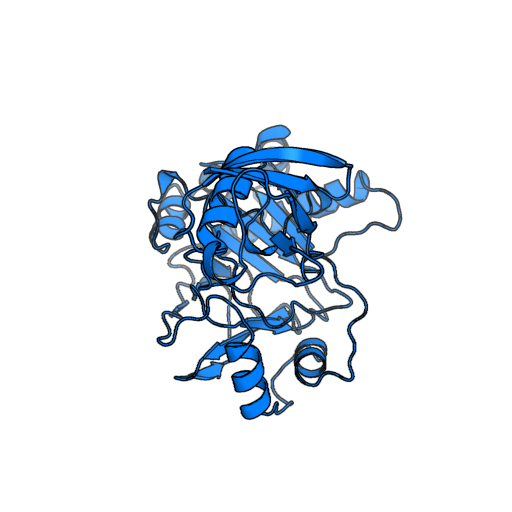LE A 1 297 ? -2.970 12.942 -1.133 1.00 83.00 297 ILE A CA 1
ATOM 2353 C C . ILE A 1 297 ? -3.379 14.242 -0.439 1.00 83.00 297 ILE A C 1
ATOM 2355 O O . ILE A 1 297 ? -3.170 15.332 -0.960 1.00 83.00 297 ILE A O 1
ATOM 2359 N N . VAL A 1 298 ? -3.941 14.131 0.759 1.00 84.50 298 VAL A N 1
ATOM 2360 C CA . VAL A 1 298 ? -4.287 15.274 1.608 1.00 84.50 298 VAL A CA 1
ATOM 2361 C C . VAL A 1 298 ? -3.263 15.388 2.721 1.00 84.50 298 VAL A C 1
ATOM 2363 O O . VAL A 1 298 ? -3.104 14.461 3.511 1.00 84.50 298 VAL A O 1
ATOM 2366 N N . ASP A 1 299 ? -2.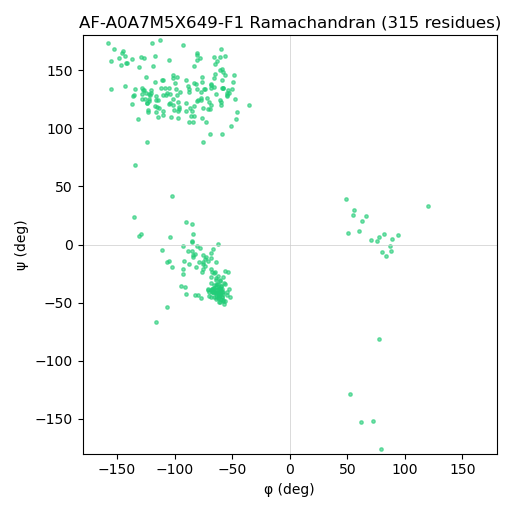596 16.533 2.814 1.00 83.19 299 ASP A N 1
ATOM 2367 C CA . ASP A 1 299 ? -1.714 16.840 3.937 1.00 83.19 299 ASP A CA 1
ATOM 2368 C C . ASP A 1 299 ? -2.460 17.667 4.996 1.00 83.19 299 ASP A C 1
ATOM 2370 O O . ASP A 1 299 ? -2.909 18.793 4.745 1.00 83.19 299 ASP A O 1
ATOM 2374 N N . LEU A 1 300 ? -2.613 17.094 6.196 1.00 80.31 300 LEU A N 1
ATOM 2375 C CA . LEU A 1 300 ? -3.260 17.774 7.319 1.00 80.31 300 LEU A CA 1
ATOM 2376 C C . LEU A 1 300 ? -2.375 18.850 7.968 1.00 80.31 300 LEU A C 1
ATOM 2378 O O . LEU A 1 300 ? -2.918 19.694 8.685 1.00 80.31 300 LEU A O 1
ATOM 2382 N N . ALA A 1 301 ? -1.054 18.859 7.734 1.00 71.75 301 ALA A N 1
ATOM 2383 C CA . ALA A 1 301 ? -0.159 19.897 8.257 1.00 71.75 301 ALA A CA 1
ATOM 2384 C C . ALA A 1 301 ? -0.454 21.266 7.636 1.00 71.75 301 ALA A C 1
ATOM 2386 O O . ALA A 1 301 ? -0.455 22.279 8.331 1.00 71.75 301 ALA A O 1
ATOM 2387 N N . SER A 1 302 ? -0.726 21.299 6.332 1.00 58.44 302 SER A N 1
ATOM 2388 C CA . SER A 1 302 ? -0.782 22.537 5.550 1.00 58.44 302 SER A CA 1
ATOM 2389 C C . SER A 1 302 ? -2.014 23.417 5.793 1.00 58.44 302 SER A C 1
ATOM 2391 O O . SER A 1 302 ? -2.007 24.566 5.368 1.00 58.44 302 SER A O 1
ATOM 2393 N N . ASN A 1 303 ? -3.061 22.929 6.475 1.00 53.69 303 ASN A N 1
ATOM 2394 C CA . ASN A 1 303 ? -4.380 23.581 6.420 1.00 53.69 303 ASN A CA 1
ATOM 2395 C C . ASN A 1 303 ? -5.066 23.854 7.770 1.00 53.69 303 ASN A C 1
ATOM 2397 O O . ASN A 1 303 ? -6.244 24.203 7.769 1.00 53.69 303 ASN A O 1
ATOM 2401 N N . ASN A 1 304 ? -4.415 23.641 8.926 1.00 63.53 304 ASN A N 1
ATOM 2402 C CA . ASN A 1 304 ? -5.068 23.670 10.257 1.00 63.53 304 ASN A CA 1
ATOM 2403 C C . ASN A 1 304 ? -6.348 22.798 10.368 1.00 63.53 304 ASN A C 1
ATOM 2405 O O . ASN A 1 304 ? -7.052 22.849 11.377 1.00 63.53 304 ASN A O 1
ATOM 2409 N N . MET A 1 305 ? -6.634 21.957 9.364 1.00 68.25 305 MET A N 1
ATOM 2410 C CA . MET A 1 305 ? -7.871 21.179 9.234 1.00 68.25 305 MET A CA 1
ATOM 2411 C C . MET A 1 305 ? -8.079 20.269 10.430 1.00 68.25 305 MET A C 1
ATOM 2413 O O . MET A 1 305 ? -9.196 20.148 10.918 1.00 68.25 305 MET A O 1
ATOM 2417 N N . LEU A 1 306 ? -6.996 19.682 10.944 1.00 70.19 306 LEU A N 1
ATOM 2418 C CA . LEU A 1 306 ? -7.072 18.786 12.085 1.00 70.19 306 LEU A CA 1
ATOM 2419 C C . LEU A 1 306 ? -7.700 19.466 13.311 1.00 70.19 306 LEU A C 1
ATOM 2421 O O . LEU A 1 306 ? -8.518 18.844 13.976 1.00 70.19 306 LEU A O 1
ATOM 2425 N N . GLN A 1 307 ? -7.373 20.730 13.605 1.00 68.44 307 GLN A N 1
ATOM 2426 C CA . GLN A 1 307 ? -7.976 21.418 14.752 1.00 68.44 307 GLN A CA 1
ATOM 2427 C C . GLN A 1 307 ? -9.469 21.687 14.540 1.00 68.44 307 GLN A C 1
ATOM 2429 O O . GLN A 1 307 ? -10.267 21.398 15.428 1.00 68.44 307 GLN A O 1
ATOM 2434 N N . SER A 1 308 ? -9.858 22.167 13.357 1.00 67.81 308 SER A N 1
ATOM 2435 C CA . SER A 1 308 ? -11.266 22.426 13.028 1.00 67.81 308 SER A CA 1
ATOM 2436 C C . SER A 1 308 ? -12.111 21.145 13.017 1.00 67.81 308 SER A C 1
ATOM 2438 O O . SER A 1 308 ? -13.263 21.149 13.448 1.00 67.81 308 SER A O 1
ATOM 2440 N N . MET A 1 309 ? -11.537 20.028 12.563 1.00 71.12 309 MET A N 1
ATOM 2441 C CA . MET A 1 309 ? -12.194 18.718 12.566 1.00 71.12 309 MET A CA 1
ATOM 2442 C C . MET A 1 309 ? -12.347 18.163 13.984 1.00 71.12 309 MET A C 1
ATOM 2444 O O . MET A 1 309 ? -13.423 17.704 14.347 1.00 71.12 309 MET A O 1
ATOM 2448 N N . LEU A 1 310 ? -11.303 18.247 14.816 1.00 68.44 310 LEU A N 1
ATOM 2449 C CA . LEU A 1 310 ? -11.378 17.792 16.208 1.00 68.44 310 LEU A CA 1
ATOM 2450 C C . LEU A 1 310 ? -12.375 18.612 17.040 1.00 68.44 310 LEU A C 1
ATOM 2452 O O . LEU A 1 310 ? -12.984 18.063 17.947 1.00 68.44 310 LEU A O 1
ATOM 2456 N N . ALA A 1 311 ? -12.574 19.894 16.719 1.00 64.38 311 ALA A N 1
ATOM 2457 C CA . ALA A 1 311 ? -13.561 20.747 17.384 1.00 64.38 311 ALA A CA 1
ATOM 2458 C C . ALA A 1 311 ? -15.021 20.444 16.988 1.00 64.38 311 ALA A C 1
ATOM 2460 O O . ALA A 1 311 ? -15.937 20.859 17.691 1.00 64.38 311 ALA A O 1
ATOM 2461 N N . THR A 1 312 ? -15.242 19.759 15.860 1.00 62.84 312 THR A N 1
ATOM 2462 C CA . THR A 1 312 ? -16.579 19.424 15.327 1.00 62.84 312 THR A CA 1
ATOM 2463 C C . THR A 1 312 ? -16.939 17.948 15.489 1.00 62.84 312 THR A C 1
ATOM 2465 O O . THR A 1 312 ? -18.108 17.582 15.380 1.00 62.84 312 THR A O 1
ATOM 2468 N N . MET A 1 313 ? -15.956 17.093 15.778 1.00 62.94 313 MET A N 1
ATOM 2469 C CA . MET A 1 313 ? -16.179 15.713 16.199 1.00 62.94 313 MET A CA 1
ATOM 2470 C C . MET A 1 313 ? -16.656 15.700 17.651 1.00 62.94 313 MET A C 1
ATOM 2472 O O . MET A 1 313 ? -15.852 15.611 18.575 1.00 62.94 313 MET A O 1
ATOM 2476 N N . ASP A 1 314 ? -17.973 15.804 17.830 1.00 51.47 314 ASP A N 1
ATOM 2477 C CA . ASP A 1 314 ? -18.644 15.600 19.113 1.00 51.47 314 ASP A CA 1
ATOM 2478 C C . ASP A 1 314 ? -18.171 14.301 19.788 1.00 51.47 314 ASP A C 1
ATOM 2480 O O . ASP A 1 314 ? -17.955 13.272 19.139 1.00 51.47 314 ASP A O 1
ATOM 2484 N N . ASP A 1 315 ? -18.099 14.313 21.119 1.00 50.31 315 ASP A N 1
ATOM 2485 C CA . ASP A 1 315 ? -17.719 13.163 21.951 1.00 50.31 315 ASP A CA 1
ATOM 2486 C C . ASP A 1 315 ? -18.675 11.949 21.845 1.00 50.31 315 ASP A C 1
ATOM 2488 O O . ASP A 1 315 ? -18.427 10.916 22.472 1.00 50.31 315 ASP A O 1
ATOM 2492 N N . ASN A 1 316 ? -19.727 12.037 21.024 1.00 39.22 316 ASN A N 1
ATOM 2493 C CA . ASN A 1 316 ? -20.807 11.058 20.871 1.00 39.22 316 ASN A CA 1
ATOM 2494 C C . ASN A 1 316 ? -20.566 9.961 19.802 1.00 39.22 316 ASN A C 1
ATOM 2496 O O . ASN A 1 316 ? -21.524 9.311 19.379 1.00 39.22 316 ASN A O 1
ATOM 2500 N N . ILE A 1 317 ? -19.312 9.713 19.387 1.00 43.22 317 ILE A N 1
ATOM 2501 C CA . ILE A 1 317 ? -18.900 8.533 18.580 1.00 43.22 317 ILE A CA 1
ATOM 2502 C C . ILE A 1 317 ? -18.199 7.468 19.443 1.00 43.22 317 ILE A C 1
ATOM 2504 O O . ILE A 1 317 ? -17.317 7.835 20.265 1.00 43.22 317 ILE A O 1
#

Mean predicted aligned error: 12.35 Å

Radius of gyration: 21.6 Å; Cα contacts (8 Å, |Δi|>4): 608; chains: 1; bounding box: 55×44×54 Å